Protein AF-A0A3D4S8Y1-F1 (afdb_monomer_lite)

Foldseek 3Di:
DDWDADPNAIEAEDLAALVCCVVPPLAARHQEYEYAQNNDPDAAEVVCVVVVVDCPLQSQLVSQQSNQYWYWYFHWYDHPPAIFGWIFTHHNNRGPDIGTAQPDDPPHDHDDDWDWDDTDHFIETEHTALQLLDLVNLVVCQVVGQAYEYHHADDDPNSVVSNQVSCVVSLHWYFHDYSVDTDIDND

Secondary structure (DSSP, 8-state):
-EEEEETTEEEEEE-S-HHHHHHH---TT-SEEEE-GGG-SS-EEHHHHHTTS--HHHHHHHHHHHHTSEEEEEEEEEETTEEEEEEEEEETTEEEEEEE-TTPPTTSPPPS--EEEE-SS-EEEEEETTGGG-HHHHHHHBTTBSEEEEE-SS--HHHHHHHHHHHHHHT--EEEEETTEEEEE--

Structure (mmCIF, N/CA/C/O backbone):
data_AF-A0A3D4S8Y1-F1
#
_entry.id   AF-A0A3D4S8Y1-F1
#
loop_
_atom_site.group_PDB
_atom_site.id
_atom_site.type_symbol
_atom_site.label_atom_id
_atom_site.label_alt_id
_atom_site.label_comp_id
_atom_site.label_asym_id
_atom_site.label_entity_id
_atom_site.label_seq_id
_atom_site.pdbx_PDB_ins_code
_atom_site.Cartn_x
_atom_site.Cartn_y
_atom_site.Cartn_z
_atom_site.occupancy
_atom_site.B_iso_or_equiv
_atom_site.auth_seq_id
_atom_site.auth_comp_id
_atom_site.auth_asym_id
_atom_site.auth_atom_id
_atom_site.pdbx_PDB_model_num
ATOM 1 N N . MET A 1 1 ? 8.189 -7.699 12.917 1.00 86.50 1 MET A N 1
ATOM 2 C CA . MET A 1 1 ? 6.878 -7.118 12.545 1.00 86.50 1 MET A CA 1
ATOM 3 C C . MET A 1 1 ? 6.389 -6.162 13.621 1.00 86.50 1 MET A C 1
ATOM 5 O O . MET A 1 1 ? 6.570 -6.436 14.802 1.00 86.50 1 MET A O 1
ATOM 9 N N . GLU A 1 2 ? 5.768 -5.057 13.215 1.00 91.44 2 GLU A N 1
ATOM 10 C CA . GLU A 1 2 ? 5.079 -4.107 14.098 1.00 91.44 2 GLU A CA 1
ATOM 11 C C . GLU A 1 2 ? 3.564 -4.335 14.030 1.00 91.44 2 GLU A C 1
ATOM 13 O O . GLU A 1 2 ? 3.045 -4.748 12.990 1.00 91.44 2 GLU A O 1
ATOM 18 N N . LYS A 1 3 ? 2.850 -4.089 15.133 1.00 93.62 3 LYS A N 1
ATOM 19 C CA . LYS A 1 3 ? 1.395 -4.265 15.223 1.00 93.62 3 LYS A CA 1
ATOM 20 C C . LYS A 1 3 ? 0.733 -3.016 15.777 1.00 93.62 3 LYS A C 1
ATOM 22 O O . LYS A 1 3 ? 1.223 -2.432 16.740 1.00 93.62 3 LYS A O 1
ATOM 27 N N . PHE A 1 4 ? -0.420 -2.690 15.214 1.00 94.75 4 PHE A N 1
ATOM 28 C CA . PHE A 1 4 ? -1.252 -1.562 15.605 1.00 94.75 4 PHE A CA 1
ATOM 29 C C . PHE A 1 4 ? -2.689 -2.033 15.816 1.00 94.75 4 PHE A C 1
ATOM 31 O O . PHE A 1 4 ? -3.131 -2.996 15.184 1.00 94.75 4 PHE A O 1
ATOM 38 N N . CYS A 1 5 ? -3.416 -1.365 16.707 1.00 94.31 5 CYS A N 1
ATOM 39 C CA . CYS A 1 5 ? -4.833 -1.619 16.925 1.00 94.31 5 CYS A CA 1
ATOM 40 C C . CYS A 1 5 ? -5.625 -0.460 16.334 1.00 94.31 5 CYS A C 1
ATOM 42 O O . CYS A 1 5 ? -5.421 0.682 16.720 1.00 94.31 5 CYS A O 1
ATOM 44 N N . PHE A 1 6 ? -6.547 -0.746 15.423 1.00 94.38 6 PHE A N 1
ATOM 45 C CA . PHE A 1 6 ? -7.422 0.264 14.850 1.00 94.38 6 PHE A CA 1
ATOM 46 C C . PHE A 1 6 ? -8.866 -0.208 14.937 1.00 94.38 6 PHE A C 1
ATOM 48 O O . PHE A 1 6 ? -9.234 -1.217 14.337 1.00 94.38 6 PHE A O 1
ATOM 55 N N . ARG A 1 7 ? -9.683 0.500 15.727 1.00 93.31 7 ARG A N 1
ATOM 56 C CA . ARG A 1 7 ? -11.104 0.171 15.958 1.00 93.31 7 ARG A CA 1
ATOM 57 C C . ARG A 1 7 ? -11.340 -1.304 16.337 1.00 93.31 7 ARG A C 1
ATOM 59 O O . ARG A 1 7 ? -12.312 -1.920 15.913 1.00 93.31 7 ARG A O 1
ATOM 66 N N . GLY A 1 8 ? -10.438 -1.874 17.139 1.00 91.25 8 GLY A N 1
ATOM 67 C CA . GLY A 1 8 ? -10.499 -3.270 17.590 1.00 91.25 8 GLY A CA 1
ATOM 68 C C . GLY A 1 8 ? -9.939 -4.301 16.603 1.00 91.25 8 GLY A C 1
ATOM 69 O O . GLY A 1 8 ? -9.844 -5.474 16.960 1.00 91.25 8 GLY A O 1
ATOM 70 N N . ALA A 1 9 ? -9.529 -3.890 15.400 1.00 93.06 9 ALA A N 1
ATOM 71 C CA . ALA A 1 9 ? -8.828 -4.739 14.445 1.00 93.06 9 ALA A CA 1
ATOM 72 C C . ALA A 1 9 ? -7.307 -4.619 14.605 1.00 93.06 9 ALA A C 1
ATOM 74 O O . ALA A 1 9 ? -6.778 -3.541 14.878 1.00 93.06 9 ALA A O 1
ATOM 75 N N . THR A 1 10 ? -6.589 -5.723 14.395 1.00 94.88 10 THR A N 1
ATOM 76 C CA . THR A 1 10 ? -5.120 -5.710 14.351 1.00 94.88 10 THR A CA 1
ATOM 77 C C . THR A 1 10 ? -4.644 -5.407 12.934 1.00 94.88 10 THR A C 1
ATOM 79 O O . THR A 1 10 ? -5.035 -6.096 11.991 1.00 94.88 10 THR A O 1
ATOM 82 N N . LEU A 1 11 ? -3.772 -4.411 12.795 1.00 95.12 11 LEU A N 1
ATOM 83 C CA . LEU A 1 11 ? -3.023 -4.116 11.576 1.00 95.12 11 LEU A CA 1
ATOM 84 C C . LEU A 1 11 ? -1.562 -4.510 11.808 1.00 95.12 11 LEU A C 1
ATOM 86 O O . LEU A 1 11 ? -0.969 -4.117 12.813 1.00 95.12 11 LEU A O 1
ATOM 90 N N . ALA A 1 12 ? -0.981 -5.287 10.901 1.00 94.75 12 ALA A N 1
ATOM 91 C CA . ALA A 1 12 ? 0.408 -5.726 10.981 1.00 94.75 12 ALA A CA 1
ATOM 92 C C . ALA A 1 12 ? 1.243 -5.059 9.889 1.00 94.75 12 ALA A C 1
ATOM 94 O O . ALA A 1 12 ? 0.783 -4.907 8.759 1.00 94.75 12 ALA A O 1
ATOM 95 N N . VAL A 1 13 ? 2.480 -4.685 10.207 1.00 94.81 13 VAL A N 1
ATOM 96 C CA . VAL A 1 13 ? 3.433 -4.129 9.243 1.00 94.81 13 VAL A CA 1
ATOM 97 C C . VAL A 1 13 ? 4.749 -4.886 9.319 1.00 94.81 13 VAL A C 1
ATOM 99 O O . VAL A 1 13 ? 5.296 -5.128 10.399 1.00 94.81 13 VAL A O 1
ATOM 102 N N . TYR A 1 14 ? 5.286 -5.231 8.154 1.00 92.94 14 TYR A N 1
ATOM 103 C CA . TYR A 1 14 ? 6.566 -5.898 8.024 1.00 92.94 14 TYR A CA 1
ATOM 104 C C . TYR A 1 14 ? 7.486 -5.161 7.052 1.00 92.94 14 TYR A C 1
ATOM 106 O O . TYR A 1 14 ? 7.142 -4.933 5.892 1.00 92.94 14 TYR A O 1
ATOM 114 N N . ALA A 1 15 ? 8.672 -4.795 7.540 1.00 89.88 15 ALA A N 1
ATOM 115 C CA . ALA A 1 15 ? 9.661 -4.013 6.801 1.00 89.88 15 ALA A CA 1
ATOM 116 C C . ALA A 1 15 ? 10.896 -4.814 6.338 1.00 89.88 15 ALA A C 1
ATOM 118 O O . ALA A 1 15 ? 11.832 -4.215 5.814 1.00 89.88 15 ALA A O 1
ATOM 119 N N . GLY A 1 16 ? 10.918 -6.137 6.535 1.00 87.75 16 GLY A N 1
ATOM 120 C CA . GLY A 1 16 ? 11.977 -7.023 6.032 1.00 87.75 16 GLY A CA 1
ATOM 121 C C . GLY A 1 16 ? 11.672 -7.586 4.640 1.00 87.75 16 GLY A C 1
ATOM 122 O O . GLY A 1 16 ? 10.765 -7.107 3.963 1.00 87.75 16 GLY A O 1
ATOM 123 N N . SER A 1 17 ? 12.398 -8.634 4.232 1.00 90.31 17 SER A N 1
ATOM 124 C CA . SER A 1 17 ? 12.211 -9.298 2.933 1.00 90.31 17 SER A CA 1
ATOM 125 C C . SER A 1 17 ? 11.015 -10.265 2.920 1.00 90.31 17 SER A C 1
ATOM 127 O O . SER A 1 17 ? 10.678 -10.865 3.939 1.00 90.31 17 SER A O 1
ATOM 129 N N . LEU A 1 18 ? 10.377 -10.465 1.761 1.00 90.69 18 LEU A N 1
ATOM 130 C CA . LEU A 1 18 ? 9.269 -11.419 1.618 1.00 90.69 18 LEU A CA 1
ATOM 131 C C . LEU A 1 18 ? 9.679 -12.842 2.027 1.00 90.69 18 LEU A C 1
ATOM 133 O O . LEU A 1 18 ? 8.895 -13.542 2.663 1.00 90.69 18 LEU A O 1
ATOM 137 N N . ASP A 1 19 ? 10.903 -13.252 1.694 1.00 89.62 19 ASP A N 1
ATOM 138 C CA . ASP A 1 19 ? 11.410 -14.582 2.035 1.00 89.62 19 ASP A CA 1
ATOM 139 C C . ASP A 1 19 ? 11.556 -14.742 3.560 1.00 89.62 19 ASP A C 1
ATOM 141 O O . ASP A 1 19 ? 11.101 -15.740 4.120 1.00 89.62 19 ASP A O 1
ATOM 145 N N . ASP A 1 20 ? 12.093 -13.735 4.257 1.00 87.50 20 ASP A N 1
ATOM 146 C CA . ASP A 1 20 ? 12.196 -13.755 5.723 1.00 87.50 20 ASP A CA 1
ATOM 147 C C . ASP A 1 20 ? 10.813 -13.752 6.388 1.00 87.50 20 ASP A C 1
ATOM 149 O O . ASP A 1 20 ? 10.589 -14.465 7.370 1.00 87.50 20 ASP A O 1
ATOM 153 N N . PHE A 1 21 ? 9.864 -12.984 5.843 1.00 88.06 21 PHE A N 1
ATOM 154 C CA . PHE A 1 21 ? 8.490 -12.931 6.339 1.00 88.06 21 PHE A CA 1
ATOM 155 C C . PHE A 1 21 ? 7.812 -14.304 6.285 1.00 88.06 21 PHE A C 1
ATOM 157 O O . PHE A 1 21 ? 7.187 -14.736 7.256 1.00 88.06 21 PHE A O 1
ATOM 164 N N . GLU A 1 22 ? 7.967 -15.011 5.162 1.00 86.50 22 GLU A N 1
ATOM 165 C CA . GLU A 1 22 ? 7.395 -16.342 4.958 1.00 86.50 22 GLU A CA 1
ATOM 166 C C . GLU A 1 22 ? 7.980 -17.396 5.909 1.00 86.50 22 GLU A C 1
ATOM 168 O O . GLU A 1 22 ? 7.274 -18.351 6.245 1.00 86.50 22 GLU A O 1
ATOM 173 N N . ILE A 1 23 ? 9.234 -17.229 6.344 1.00 81.75 23 ILE A N 1
ATOM 174 C CA . ILE A 1 23 ? 9.913 -18.143 7.272 1.00 81.75 23 ILE A CA 1
ATOM 175 C C . ILE A 1 23 ? 9.543 -17.835 8.730 1.00 81.75 23 ILE A C 1
ATOM 177 O O . ILE A 1 23 ? 9.343 -18.761 9.518 1.00 81.75 23 ILE A O 1
ATOM 181 N N . HIS A 1 24 ? 9.482 -16.554 9.105 1.00 67.75 24 HIS A N 1
ATOM 182 C CA . HIS A 1 24 ? 9.559 -16.147 10.510 1.00 67.75 24 HIS A CA 1
ATOM 183 C C . HIS A 1 24 ? 8.291 -15.515 11.099 1.00 67.75 24 HIS A C 1
ATOM 185 O O . HIS A 1 24 ? 8.138 -15.566 12.318 1.00 67.75 24 HIS A O 1
ATOM 191 N N . GLU A 1 25 ? 7.390 -14.919 10.309 1.00 63.47 25 GLU A N 1
ATOM 192 C CA . GLU A 1 25 ? 6.376 -13.998 10.864 1.00 63.47 25 GLU A CA 1
ATOM 193 C C . GLU A 1 25 ? 4.989 -14.082 10.201 1.00 63.47 25 GLU A C 1
ATOM 195 O O . GLU A 1 25 ? 4.345 -13.071 9.932 1.00 63.47 25 GLU A O 1
ATOM 200 N N . ALA A 1 26 ? 4.455 -15.291 10.008 1.00 62.03 26 ALA A N 1
ATOM 201 C CA . ALA A 1 26 ? 3.039 -15.450 9.676 1.00 62.03 26 ALA A CA 1
ATOM 202 C C . ALA A 1 26 ? 2.151 -15.321 10.932 1.00 62.03 26 ALA A C 1
ATOM 204 O O . ALA A 1 26 ? 1.700 -16.330 11.480 1.00 62.03 26 ALA A O 1
ATOM 205 N N . ASP A 1 27 ? 1.895 -14.097 11.407 1.00 61.62 27 ASP A N 1
ATOM 206 C CA . ASP A 1 27 ? 0.856 -13.892 12.423 1.00 61.62 27 ASP A CA 1
ATOM 207 C C . ASP A 1 27 ? -0.524 -14.041 11.798 1.00 61.62 27 ASP A C 1
ATOM 209 O O . ASP A 1 27 ? -0.942 -13.252 10.948 1.00 61.62 27 ASP A O 1
ATOM 213 N N . LYS A 1 28 ? -1.252 -15.055 12.248 1.00 72.56 28 LYS A N 1
ATOM 214 C CA . LYS A 1 28 ? -2.656 -15.211 11.889 1.00 72.56 28 LYS A CA 1
ATOM 215 C C . LYS A 1 28 ? -3.494 -14.265 12.744 1.00 72.56 28 LYS A C 1
ATOM 217 O O . LYS A 1 28 ? -3.297 -14.189 13.954 1.00 72.56 28 LYS A O 1
ATOM 222 N N . GLY A 1 29 ? -4.450 -13.579 12.120 1.00 83.25 29 GLY A N 1
ATOM 223 C CA . GLY A 1 29 ? -5.432 -12.739 12.820 1.00 83.25 29 GLY A CA 1
ATOM 224 C C . GLY A 1 29 ? -5.251 -11.227 12.669 1.00 83.25 29 GLY A C 1
ATOM 225 O O . GLY A 1 29 ? -6.028 -10.472 13.251 1.00 83.25 29 GLY A O 1
ATOM 226 N N . ALA A 1 30 ? -4.276 -10.760 11.883 1.00 92.25 30 ALA A N 1
ATOM 227 C CA . ALA A 1 30 ? -4.279 -9.374 11.419 1.00 92.25 30 ALA A CA 1
ATOM 228 C C . ALA A 1 30 ? -5.329 -9.196 10.311 1.00 92.25 30 ALA A C 1
ATOM 230 O O . ALA A 1 30 ? -5.349 -9.959 9.347 1.00 92.25 30 ALA A O 1
ATOM 231 N N . LEU A 1 31 ? -6.167 -8.164 10.407 1.00 94.44 31 LEU A N 1
ATOM 232 C CA . LEU A 1 31 ? -7.149 -7.836 9.367 1.00 94.44 31 LEU A CA 1
ATOM 233 C C . LEU A 1 31 ? -6.451 -7.382 8.078 1.00 94.44 31 LEU A C 1
ATOM 235 O O . LEU A 1 31 ? -6.832 -7.772 6.971 1.00 94.44 31 LEU A O 1
ATOM 239 N N . VAL A 1 32 ? -5.411 -6.562 8.247 1.00 95.56 32 VAL A N 1
ATOM 240 C CA . VAL A 1 32 ? -4.543 -6.087 7.172 1.00 95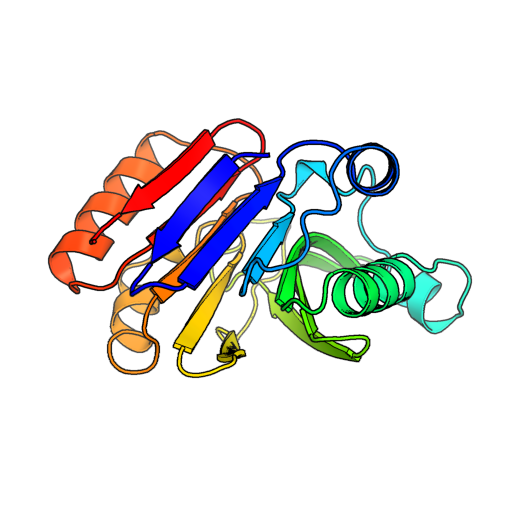.56 32 VAL A CA 1
ATOM 241 C C . VAL A 1 32 ? -3.094 -6.325 7.569 1.00 95.56 32 VAL A C 1
ATOM 243 O O . VAL A 1 32 ? -2.670 -5.941 8.659 1.00 95.56 32 VAL A O 1
ATOM 246 N N . THR A 1 33 ? -2.334 -6.929 6.664 1.00 95.50 33 THR A N 1
ATOM 247 C CA . THR A 1 33 ? -0.880 -7.055 6.742 1.00 95.50 33 THR A CA 1
ATOM 248 C C . THR A 1 33 ? -0.255 -6.201 5.649 1.00 95.50 33 THR A C 1
ATOM 250 O O . THR A 1 33 ? -0.564 -6.372 4.472 1.00 95.50 33 THR A O 1
ATOM 253 N N . VAL A 1 34 ? 0.635 -5.286 6.016 1.00 96.56 34 VAL A N 1
ATOM 254 C CA . VAL A 1 34 ? 1.337 -4.418 5.070 1.00 96.56 34 VAL A CA 1
ATOM 255 C C . VAL A 1 34 ? 2.793 -4.847 4.964 1.00 96.56 34 VAL A C 1
ATOM 257 O O . VAL A 1 34 ? 3.520 -4.850 5.956 1.00 96.56 34 VAL A O 1
ATOM 260 N N . LEU A 1 35 ? 3.234 -5.181 3.757 1.00 95.94 35 LEU A N 1
ATOM 261 C CA . LEU A 1 35 ? 4.641 -5.391 3.439 1.00 95.94 35 LEU A CA 1
ATOM 262 C C . LEU A 1 35 ? 5.190 -4.102 2.826 1.00 95.94 35 LEU A C 1
ATOM 264 O O . LEU A 1 35 ? 4.648 -3.604 1.836 1.00 95.94 35 LEU A O 1
ATOM 268 N N . THR A 1 36 ? 6.250 -3.537 3.401 1.00 93.75 36 THR A N 1
ATOM 269 C CA . THR A 1 36 ? 6.855 -2.318 2.840 1.00 93.75 36 THR A CA 1
ATOM 270 C C . THR A 1 36 ? 7.556 -2.620 1.512 1.00 93.75 36 THR A C 1
ATOM 272 O O . THR A 1 36 ? 7.763 -3.775 1.144 1.00 93.75 36 THR A O 1
ATOM 275 N N . HIS A 1 37 ? 8.006 -1.581 0.802 1.00 89.44 37 HIS A N 1
ATOM 276 C CA . HIS A 1 37 ? 8.795 -1.750 -0.425 1.00 89.44 37 HIS A CA 1
ATOM 277 C C . HIS A 1 37 ? 10.087 -2.570 -0.251 1.00 89.44 37 HIS A C 1
ATOM 279 O O . HIS A 1 37 ? 10.628 -3.036 -1.250 1.00 89.44 37 HIS A O 1
ATOM 285 N N . ALA A 1 38 ? 10.587 -2.758 0.976 1.00 81.88 38 ALA A N 1
ATOM 286 C CA . ALA A 1 38 ? 11.747 -3.614 1.235 1.00 81.88 38 ALA A CA 1
ATOM 287 C C . ALA A 1 38 ? 11.445 -5.112 1.077 1.00 81.88 38 ALA A C 1
ATOM 289 O O . ALA A 1 38 ? 12.374 -5.904 0.927 1.00 81.88 38 ALA A O 1
ATOM 290 N N . ALA A 1 39 ? 10.166 -5.501 1.070 1.00 80.19 39 ALA A N 1
ATOM 291 C CA . ALA A 1 39 ? 9.769 -6.896 0.943 1.00 80.19 39 ALA A CA 1
ATOM 292 C C . ALA A 1 39 ? 10.183 -7.511 -0.395 1.00 80.19 39 ALA A C 1
ATOM 294 O O . ALA A 1 39 ? 10.482 -8.702 -0.456 1.00 80.19 39 ALA A O 1
ATOM 295 N N . LEU A 1 40 ? 10.244 -6.711 -1.461 1.00 87.50 40 LEU A N 1
ATOM 296 C CA . LEU A 1 40 ? 10.615 -7.182 -2.789 1.00 87.50 40 LEU A CA 1
ATOM 297 C C . LEU A 1 40 ? 12.006 -6.668 -3.162 1.00 87.50 40 LEU A C 1
ATOM 299 O O . LEU A 1 40 ? 12.230 -5.469 -3.317 1.00 87.50 40 LEU A O 1
ATOM 303 N N . SER A 1 41 ? 12.943 -7.598 -3.346 1.00 79.69 41 SER A N 1
ATOM 304 C CA . SER A 1 41 ? 14.341 -7.304 -3.686 1.00 79.69 41 SER A CA 1
ATOM 305 C C . SER A 1 41 ? 14.537 -6.796 -5.120 1.00 79.69 41 SER A C 1
ATOM 307 O O . SER A 1 41 ? 15.573 -6.209 -5.435 1.00 79.69 41 SER A O 1
ATOM 309 N N . ALA A 1 42 ? 13.546 -6.996 -5.991 1.00 88.94 42 ALA A N 1
ATOM 310 C CA . ALA A 1 42 ? 13.553 -6.553 -7.377 1.00 88.94 42 ALA A CA 1
ATOM 311 C C . ALA A 1 42 ? 12.170 -6.023 -7.799 1.00 88.94 42 ALA A C 1
ATOM 313 O O . ALA A 1 42 ? 11.156 -6.423 -7.222 1.00 88.94 42 ALA A O 1
ATOM 314 N N . PRO A 1 43 ? 12.104 -5.143 -8.817 1.00 91.50 43 PRO A N 1
ATOM 315 C CA . PRO A 1 43 ? 10.833 -4.739 -9.402 1.00 91.50 43 PRO A CA 1
ATOM 316 C C . PRO A 1 43 ? 10.060 -5.933 -9.973 1.00 91.50 43 PRO A C 1
ATOM 318 O O . PRO A 1 43 ? 10.651 -6.797 -10.619 1.00 91.50 43 PRO A O 1
ATOM 321 N N . VAL A 1 44 ? 8.740 -5.924 -9.806 1.00 94.50 44 VAL A N 1
ATOM 322 C CA . VAL A 1 44 ? 7.824 -6.899 -10.405 1.00 94.50 44 VAL A CA 1
ATOM 323 C C . VAL A 1 44 ? 7.675 -6.585 -11.892 1.00 94.50 44 VAL A C 1
ATOM 325 O O . VAL A 1 44 ? 7.198 -5.508 -12.261 1.00 94.50 44 VAL A O 1
ATOM 328 N N . ASP A 1 45 ? 8.090 -7.511 -12.753 1.00 94.44 45 ASP A N 1
ATOM 329 C CA . ASP A 1 45 ? 7.909 -7.409 -14.201 1.00 94.44 45 ASP A CA 1
ATOM 330 C C . ASP A 1 45 ? 6.583 -8.060 -14.607 1.00 94.44 45 ASP A C 1
ATOM 332 O O . ASP A 1 45 ? 6.444 -9.284 -14.623 1.00 94.44 45 ASP A O 1
ATOM 336 N N . LEU A 1 46 ? 5.596 -7.238 -14.967 1.00 92.06 46 LEU A N 1
ATOM 337 C CA . LEU A 1 46 ? 4.261 -7.735 -15.295 1.00 92.06 46 LEU A CA 1
ATOM 338 C C . LEU A 1 46 ? 4.239 -8.620 -16.544 1.00 92.06 46 LEU A C 1
ATOM 340 O O . LEU A 1 46 ? 3.395 -9.507 -16.629 1.00 92.06 46 LEU A O 1
ATOM 344 N N . PHE A 1 47 ? 5.139 -8.425 -17.516 1.00 93.00 47 PHE A N 1
ATOM 345 C CA . PHE A 1 47 ? 5.177 -9.316 -18.679 1.00 93.00 47 PHE A CA 1
ATOM 346 C C . PHE A 1 47 ? 5.631 -10.717 -18.284 1.00 93.00 47 PHE A C 1
ATOM 348 O O . PHE A 1 47 ? 5.091 -11.699 -18.796 1.00 93.00 47 PHE A O 1
ATOM 355 N N . ARG A 1 48 ? 6.604 -10.803 -17.375 1.00 94.88 48 ARG A N 1
ATOM 356 C CA . ARG A 1 48 ? 7.108 -12.075 -16.855 1.00 94.88 48 ARG A CA 1
ATOM 357 C C . ARG A 1 48 ? 6.081 -12.755 -15.953 1.00 94.88 48 ARG A C 1
ATOM 359 O O . ARG A 1 48 ? 5.867 -13.954 -16.108 1.00 94.88 48 ARG A O 1
ATOM 366 N N . GLU A 1 49 ? 5.378 -11.999 -15.106 1.00 93.62 49 GLU A N 1
ATOM 367 C CA . GLU A 1 49 ? 4.257 -12.516 -14.300 1.00 93.62 49 GLU A CA 1
ATOM 368 C C . GLU A 1 49 ? 3.132 -13.075 -15.193 1.00 93.62 49 GLU A C 1
ATOM 370 O O . GLU A 1 49 ? 2.691 -14.204 -14.994 1.00 93.62 49 GLU A O 1
ATOM 375 N N . ILE A 1 50 ? 2.708 -12.346 -16.237 1.00 90.44 50 ILE A N 1
ATOM 376 C CA . ILE A 1 50 ? 1.650 -12.798 -17.168 1.00 90.44 50 ILE A CA 1
ATOM 377 C C . ILE A 1 50 ? 2.061 -14.071 -17.921 1.00 90.44 50 ILE A C 1
ATOM 379 O O . ILE A 1 50 ? 1.227 -14.935 -18.187 1.00 90.44 50 ILE A O 1
ATOM 383 N N . ARG A 1 51 ? 3.345 -14.203 -18.272 1.00 92.38 51 ARG A N 1
ATOM 384 C CA . ARG A 1 51 ? 3.890 -15.408 -18.921 1.00 92.38 51 ARG A CA 1
ATOM 385 C C . ARG A 1 51 ? 4.131 -16.564 -17.945 1.00 92.38 51 ARG A C 1
ATOM 387 O O . ARG A 1 51 ? 4.471 -17.657 -18.391 1.00 92.38 51 ARG A O 1
ATOM 394 N N . GLY A 1 52 ? 3.961 -16.339 -16.641 1.00 90.44 52 GLY A N 1
ATOM 395 C CA . GLY A 1 52 ? 4.243 -17.313 -15.587 1.00 90.44 52 GLY A CA 1
ATOM 396 C C . GLY A 1 52 ? 5.734 -17.596 -15.380 1.00 90.44 52 GLY A C 1
ATOM 397 O O . GLY A 1 52 ? 6.081 -18.608 -14.767 1.00 90.44 52 GLY A O 1
ATOM 398 N N . GLU A 1 53 ? 6.607 -16.736 -15.910 1.00 92.88 53 GLU A N 1
ATOM 399 C CA . GLU A 1 53 ? 8.061 -16.804 -15.726 1.00 92.88 53 GLU A CA 1
ATOM 400 C C . GLU A 1 53 ? 8.447 -16.368 -14.306 1.00 92.88 53 GLU A C 1
ATOM 402 O O . GLU A 1 53 ? 9.318 -16.981 -13.689 1.00 92.88 53 GLU A O 1
ATOM 407 N N . ASP A 1 54 ? 7.740 -15.365 -13.782 1.00 92.31 54 ASP A N 1
ATOM 408 C CA . ASP A 1 54 ? 7.794 -14.940 -12.386 1.00 92.31 54 ASP A CA 1
ATOM 409 C C . ASP A 1 54 ? 6.455 -15.261 -11.694 1.00 92.31 54 ASP A C 1
ATOM 411 O O . ASP A 1 54 ? 5.439 -15.512 -12.349 1.00 92.31 54 ASP A O 1
ATOM 415 N N . LYS A 1 55 ? 6.469 -15.343 -10.359 1.00 93.06 55 LYS A N 1
ATOM 416 C CA . LYS A 1 55 ? 5.309 -15.754 -9.543 1.00 93.06 55 LYS A CA 1
ATOM 417 C C . LYS A 1 55 ? 5.131 -14.895 -8.295 1.00 93.06 55 LYS A C 1
ATOM 419 O O . LYS A 1 55 ? 4.583 -15.371 -7.302 1.00 93.06 55 LYS A O 1
ATOM 424 N N . ILE A 1 56 ? 5.636 -13.667 -8.291 1.00 94.38 56 ILE A N 1
ATOM 425 C CA . ILE A 1 56 ? 5.586 -12.796 -7.116 1.00 94.38 56 ILE A CA 1
ATOM 426 C C . ILE A 1 56 ? 4.137 -12.496 -6.734 1.00 94.38 56 ILE A C 1
ATOM 428 O O . ILE A 1 56 ? 3.782 -12.659 -5.569 1.00 94.38 56 ILE A O 1
ATOM 432 N N . LEU A 1 57 ? 3.269 -12.147 -7.686 1.00 94.94 57 LEU A N 1
ATOM 433 C CA . LEU A 1 57 ? 1.873 -11.828 -7.371 1.00 94.94 57 LEU A CA 1
ATOM 434 C C . LEU A 1 57 ? 1.115 -13.064 -6.872 1.00 94.94 57 LEU A C 1
ATOM 436 O O . LEU A 1 57 ? 0.376 -12.984 -5.892 1.00 94.94 57 LEU A O 1
ATOM 440 N N . SER A 1 58 ? 1.355 -14.231 -7.478 1.00 95.06 58 SER A N 1
ATOM 441 C CA . SER A 1 58 ? 0.783 -15.496 -7.000 1.00 95.06 58 SER A CA 1
ATOM 442 C C . SER A 1 58 ? 1.284 -15.874 -5.602 1.00 95.06 58 SER A C 1
ATOM 444 O O . SER A 1 58 ? 0.501 -16.379 -4.799 1.00 95.06 58 SER A O 1
ATOM 446 N N . ARG A 1 59 ? 2.559 -15.603 -5.280 1.00 94.56 59 ARG A N 1
ATOM 447 C CA . ARG A 1 59 ? 3.110 -15.792 -3.925 1.00 94.56 59 ARG A CA 1
ATOM 448 C C . ARG A 1 59 ? 2.402 -14.900 -2.908 1.00 94.56 59 ARG A C 1
ATOM 450 O O . ARG A 1 59 ? 1.989 -15.398 -1.867 1.00 94.56 59 ARG A O 1
ATOM 457 N N . LEU A 1 60 ? 2.197 -13.621 -3.227 1.00 95.50 60 LEU A N 1
ATOM 458 C CA . LEU A 1 60 ? 1.464 -12.685 -2.364 1.00 95.50 60 LEU A CA 1
ATOM 459 C C . LEU A 1 60 ? 0.012 -13.135 -2.122 1.00 95.50 60 LEU A C 1
ATOM 461 O O . LEU A 1 60 ? -0.486 -13.013 -1.006 1.00 95.50 60 LEU A O 1
ATOM 465 N N . CYS A 1 61 ? -0.647 -13.708 -3.133 1.00 96.12 61 CYS A N 1
ATOM 466 C CA . CYS A 1 61 ? -1.988 -14.284 -2.988 1.00 96.12 61 CYS A CA 1
ATOM 467 C C . CYS A 1 61 ? -1.996 -15.498 -2.053 1.00 96.12 61 CYS A C 1
ATOM 469 O O . CYS A 1 61 ? -2.757 -15.533 -1.092 1.00 96.12 61 CYS A O 1
ATOM 471 N N . ALA A 1 62 ? -1.110 -16.472 -2.278 1.00 95.06 62 ALA A N 1
ATOM 472 C CA . ALA A 1 62 ? -1.005 -17.644 -1.406 1.00 95.06 62 ALA A CA 1
ATOM 473 C C . ALA A 1 62 ? -0.670 -17.251 0.045 1.00 95.06 62 ALA A C 1
ATOM 475 O O . ALA A 1 62 ? -1.132 -17.873 1.004 1.00 95.06 62 ALA A O 1
ATOM 476 N N . LEU A 1 63 ? 0.121 -16.191 0.217 1.00 94.00 63 LEU A N 1
ATOM 477 C CA . LEU A 1 63 ? 0.428 -15.629 1.521 1.00 94.00 63 LEU A CA 1
ATOM 478 C C . LEU A 1 63 ? -0.809 -15.005 2.181 1.00 94.00 63 LEU A C 1
ATOM 480 O O . LEU A 1 63 ? -1.063 -15.300 3.348 1.00 94.00 63 LEU A O 1
ATOM 484 N N . SER A 1 64 ? -1.594 -14.199 1.459 1.00 94.94 64 SER A N 1
ATOM 485 C CA . SER A 1 64 ? -2.825 -13.599 1.997 1.00 94.94 64 SER A CA 1
ATOM 486 C C . SER A 1 64 ? -3.863 -14.657 2.392 1.00 94.94 64 SER A C 1
ATOM 488 O O . SER A 1 64 ? -4.514 -14.516 3.426 1.00 94.94 64 SER A O 1
ATOM 490 N N . GLU A 1 65 ? -3.953 -15.761 1.641 1.00 95.00 65 GLU A N 1
ATOM 491 C CA . GLU A 1 65 ? -4.768 -16.936 1.986 1.00 95.00 65 GLU A CA 1
ATOM 492 C C . GLU A 1 65 ? -4.299 -17.595 3.285 1.00 95.00 65 GLU A C 1
ATOM 494 O O . GLU A 1 65 ? -5.082 -17.805 4.209 1.00 95.00 65 GLU A O 1
ATOM 499 N N . ARG A 1 66 ? -2.997 -17.885 3.394 1.00 92.38 66 ARG A N 1
ATOM 500 C CA . ARG A 1 66 ? -2.423 -18.559 4.566 1.00 92.38 66 ARG A CA 1
ATOM 501 C C . ARG A 1 66 ? -2.578 -17.746 5.853 1.00 92.38 66 ARG A C 1
ATOM 503 O O . ARG A 1 66 ? -2.697 -18.340 6.930 1.00 92.38 66 ARG A O 1
ATOM 510 N N . LEU A 1 67 ? -2.522 -16.420 5.743 1.00 91.38 67 LEU A N 1
ATOM 511 C CA . LEU A 1 67 ? -2.702 -15.482 6.853 1.00 91.38 67 LEU A CA 1
ATOM 512 C C . LEU A 1 67 ? -4.172 -15.228 7.199 1.00 91.38 67 LEU A C 1
ATOM 514 O O . LEU A 1 67 ? -4.431 -14.685 8.272 1.00 91.38 67 LEU A O 1
ATOM 518 N N . ASP A 1 68 ? -5.100 -15.608 6.316 1.00 92.50 68 ASP A N 1
ATOM 519 C CA . ASP A 1 68 ? -6.512 -15.219 6.374 1.00 92.50 68 ASP A CA 1
ATOM 520 C C . ASP A 1 68 ? -6.683 -13.691 6.511 1.00 92.50 68 ASP A C 1
ATOM 522 O O . ASP A 1 68 ? -7.405 -13.183 7.366 1.00 92.50 68 ASP A O 1
ATOM 526 N N . SER A 1 69 ? -5.933 -12.942 5.694 1.00 93.19 69 SER A N 1
ATOM 527 C CA . SER A 1 69 ? -5.738 -11.496 5.844 1.00 93.19 69 SER A CA 1
ATOM 528 C C . SER A 1 69 ? -5.790 -10.773 4.501 1.00 93.19 69 SER A C 1
ATOM 530 O O . SER A 1 69 ? -5.623 -11.375 3.435 1.00 93.19 69 SER A O 1
ATOM 532 N N . THR A 1 70 ? -5.977 -9.453 4.548 1.00 96.00 70 THR A N 1
ATOM 533 C CA . THR A 1 70 ? -5.702 -8.591 3.394 1.00 96.00 70 THR A CA 1
ATOM 534 C C . THR A 1 70 ? -4.240 -8.179 3.405 1.00 96.00 70 THR A C 1
ATOM 536 O O . THR A 1 70 ? -3.783 -7.509 4.325 1.00 96.00 70 THR A O 1
ATOM 539 N N . LEU A 1 71 ? -3.502 -8.560 2.375 1.00 96.25 71 LEU A N 1
ATOM 540 C CA . LEU A 1 71 ? -2.106 -8.212 2.186 1.00 96.25 71 LEU A CA 1
ATOM 541 C C . LEU A 1 71 ? -1.993 -6.988 1.274 1.00 96.25 71 LEU A C 1
ATOM 543 O O . LEU A 1 71 ? -2.468 -7.015 0.140 1.00 96.25 71 LEU A O 1
ATOM 547 N N . VAL A 1 72 ? -1.322 -5.940 1.747 1.00 97.69 72 VAL A N 1
ATOM 548 C CA . VAL A 1 72 ? -0.930 -4.780 0.938 1.00 97.69 72 VAL A CA 1
ATOM 549 C C . VAL A 1 72 ? 0.589 -4.770 0.831 1.00 97.69 72 VAL A C 1
ATOM 551 O O . VAL A 1 72 ? 1.271 -4.576 1.830 1.00 97.69 72 VAL A O 1
ATOM 554 N N . ALA A 1 73 ? 1.142 -4.985 -0.359 1.00 97.31 73 ALA A N 1
ATOM 555 C CA . ALA A 1 73 ? 2.587 -5.085 -0.555 1.00 97.31 73 ALA A CA 1
ATOM 556 C C . ALA A 1 73 ? 3.112 -3.958 -1.445 1.00 97.31 73 ALA A C 1
ATOM 558 O O . ALA A 1 73 ? 2.792 -3.904 -2.632 1.00 97.31 73 ALA A O 1
ATOM 559 N N . GLY A 1 74 ? 3.938 -3.074 -0.881 1.00 97.00 74 GLY A N 1
ATOM 560 C CA . GLY A 1 74 ? 4.634 -2.031 -1.630 1.00 97.00 74 GLY A CA 1
ATOM 561 C C . GLY A 1 74 ? 5.577 -2.632 -2.664 1.00 97.00 74 GLY A C 1
ATOM 562 O O . GLY A 1 74 ? 6.390 -3.500 -2.350 1.00 97.00 74 GLY A O 1
ATOM 563 N N . MET A 1 75 ? 5.485 -2.171 -3.908 1.00 95.94 75 MET A N 1
ATOM 564 C CA . MET A 1 75 ? 6.262 -2.721 -5.011 1.00 95.94 75 MET A CA 1
ATOM 565 C C . MET A 1 75 ? 6.640 -1.678 -6.060 1.00 95.94 75 MET A C 1
ATOM 567 O O . MET A 1 75 ? 5.941 -0.696 -6.307 1.00 95.94 75 MET A O 1
ATOM 571 N N . LEU A 1 76 ? 7.779 -1.908 -6.705 1.00 94.94 76 LEU A N 1
ATOM 572 C CA . LEU A 1 76 ? 8.106 -1.251 -7.964 1.00 94.94 76 LEU A CA 1
ATOM 573 C C . LEU A 1 76 ? 7.618 -2.145 -9.091 1.00 94.94 76 LEU A C 1
ATOM 575 O O . LEU A 1 76 ? 7.979 -3.317 -9.133 1.00 94.94 76 LEU A O 1
ATOM 579 N N . VAL A 1 77 ? 6.833 -1.596 -10.008 1.00 94.19 77 VAL A N 1
ATOM 580 C CA . VAL A 1 77 ? 6.280 -2.352 -11.133 1.00 94.19 77 VAL A CA 1
ATOM 581 C C . VAL A 1 77 ? 6.939 -1.905 -12.424 1.00 94.19 77 VAL A C 1
ATOM 583 O O . VAL A 1 77 ? 7.162 -0.710 -12.646 1.00 94.19 77 VAL A O 1
ATOM 586 N N . ARG A 1 78 ? 7.239 -2.869 -13.293 1.00 94.25 78 ARG A N 1
ATOM 587 C CA . ARG A 1 78 ? 7.722 -2.630 -14.649 1.00 94.25 78 ARG A CA 1
ATOM 588 C C . ARG A 1 78 ? 6.812 -3.295 -15.671 1.00 94.25 78 ARG A C 1
ATOM 590 O O . ARG A 1 78 ? 6.418 -4.447 -15.518 1.00 94.25 78 ARG A O 1
ATOM 597 N N . TYR A 1 79 ? 6.524 -2.558 -16.737 1.00 88.38 79 TYR A N 1
ATOM 598 C CA . TYR A 1 79 ? 5.849 -3.057 -17.931 1.00 88.38 79 TYR A CA 1
ATOM 599 C C . TYR A 1 79 ? 6.572 -2.488 -19.154 1.00 88.38 79 TYR A C 1
ATOM 601 O O . TYR A 1 79 ? 6.335 -1.354 -19.576 1.00 88.38 79 TYR A O 1
ATOM 609 N N . GLY A 1 80 ? 7.552 -3.242 -19.659 1.00 88.69 80 GLY A N 1
ATOM 610 C CA . GLY A 1 80 ? 8.503 -2.744 -20.653 1.00 88.69 80 GLY A CA 1
ATOM 611 C C . GLY A 1 80 ? 9.344 -1.588 -20.097 1.00 88.69 80 GLY A C 1
ATOM 612 O O . GLY A 1 80 ? 10.064 -1.742 -19.105 1.00 88.69 80 GLY A O 1
ATOM 613 N N . GLU A 1 81 ? 9.249 -0.421 -20.735 1.00 90.00 81 GLU A N 1
ATOM 614 C CA . GLU A 1 81 ? 9.945 0.802 -20.305 1.00 90.0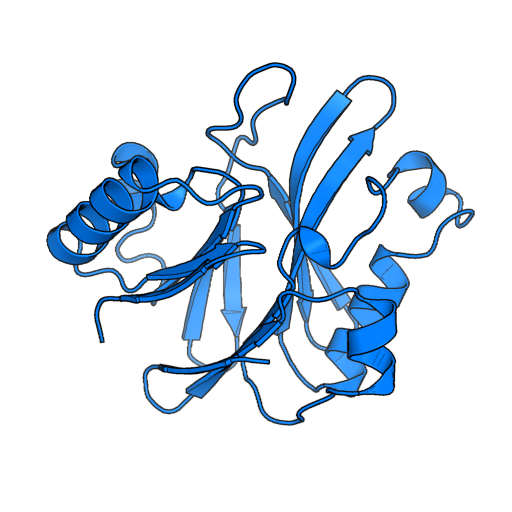0 81 GLU A CA 1
ATOM 615 C C . GLU A 1 81 ? 9.194 1.574 -19.209 1.00 90.00 81 GLU A C 1
ATOM 617 O O . GLU A 1 81 ? 9.792 2.392 -18.509 1.00 90.00 81 GLU A O 1
ATOM 622 N N . ILE A 1 82 ? 7.903 1.285 -19.011 1.00 93.00 82 ILE A N 1
ATOM 623 C CA . ILE A 1 82 ? 7.076 1.947 -18.001 1.00 93.00 82 ILE A CA 1
ATOM 624 C C . ILE A 1 82 ? 7.475 1.449 -16.615 1.00 93.00 82 ILE A C 1
ATOM 626 O O . ILE A 1 82 ? 7.555 0.243 -16.371 1.00 93.00 82 ILE A O 1
ATOM 630 N N . ARG A 1 83 ? 7.678 2.394 -15.694 1.00 95.00 83 ARG A N 1
ATOM 631 C CA . ARG A 1 83 ? 7.941 2.137 -14.275 1.00 95.00 83 ARG A CA 1
ATOM 632 C C . ARG A 1 83 ? 6.843 2.770 -13.436 1.00 95.00 83 ARG A C 1
ATOM 634 O O . ARG A 1 83 ? 6.487 3.919 -13.691 1.00 95.00 83 ARG A O 1
ATOM 641 N N . ARG A 1 84 ? 6.339 2.062 -12.428 1.00 95.31 84 ARG A N 1
ATOM 642 C CA . ARG A 1 84 ? 5.346 2.587 -11.479 1.00 95.31 84 ARG A CA 1
ATOM 643 C C . ARG A 1 84 ? 5.759 2.316 -10.035 1.00 95.31 84 ARG A C 1
ATOM 645 O O . ARG A 1 84 ? 6.408 1.3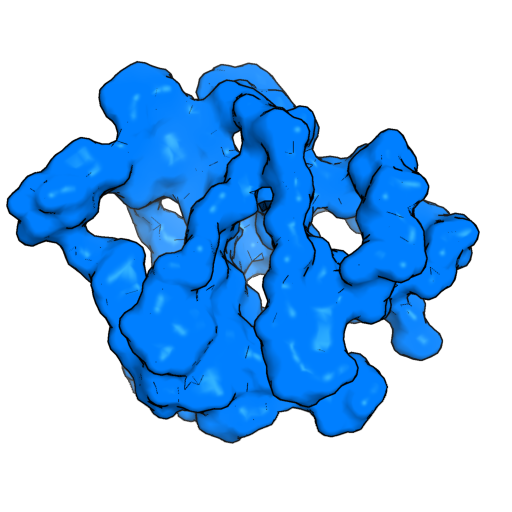10 -9.747 1.00 95.31 84 ARG A O 1
ATOM 652 N N . LEU A 1 85 ? 5.408 3.255 -9.160 1.00 95.56 85 LEU A N 1
ATOM 653 C CA . LEU A 1 85 ? 5.390 3.063 -7.712 1.00 95.56 85 LEU A CA 1
ATOM 654 C C . LEU A 1 85 ? 3.999 2.556 -7.360 1.00 95.56 85 LEU A C 1
ATOM 656 O O . LEU A 1 85 ? 3.031 3.287 -7.570 1.00 95.56 85 LEU A O 1
ATOM 660 N N . SER A 1 86 ? 3.904 1.329 -6.864 1.00 96.62 86 SER A N 1
ATOM 661 C CA . SER A 1 86 ? 2.621 0.648 -6.724 1.00 96.62 86 SER A CA 1
ATOM 662 C C . SER A 1 86 ? 2.532 -0.124 -5.411 1.00 96.62 86 SER A C 1
ATOM 664 O O . SER A 1 86 ? 3.525 -0.308 -4.708 1.00 96.62 86 SER A O 1
ATOM 666 N N . ALA A 1 87 ? 1.339 -0.613 -5.094 1.00 97.62 87 ALA A N 1
ATOM 667 C CA . ALA A 1 87 ? 1.122 -1.614 -4.064 1.00 97.62 87 ALA A CA 1
ATOM 668 C C . ALA A 1 87 ? 0.185 -2.707 -4.591 1.00 97.62 87 ALA A C 1
ATOM 670 O O . ALA A 1 87 ? -0.864 -2.401 -5.161 1.00 97.62 87 ALA A O 1
ATOM 671 N N . ALA A 1 88 ? 0.569 -3.972 -4.423 1.00 97.38 88 ALA A N 1
ATOM 672 C CA . ALA A 1 88 ? -0.303 -5.108 -4.707 1.00 97.38 88 ALA A CA 1
ATOM 673 C C . ALA A 1 88 ? -1.272 -5.285 -3.545 1.00 97.38 88 ALA A C 1
ATOM 675 O O . ALA A 1 88 ? -0.866 -5.172 -2.388 1.00 97.38 88 ALA A O 1
ATOM 676 N N . ILE A 1 89 ? -2.527 -5.586 -3.855 1.00 97.94 89 ILE A N 1
ATOM 677 C CA . ILE A 1 89 ? -3.556 -5.836 -2.857 1.00 97.94 89 ILE A CA 1
ATOM 678 C C . ILE A 1 89 ? -4.089 -7.242 -3.087 1.00 97.94 89 ILE A C 1
ATOM 680 O O . ILE A 1 89 ? -4.714 -7.514 -4.111 1.00 97.94 89 ILE A O 1
ATOM 684 N N . ALA A 1 90 ? -3.82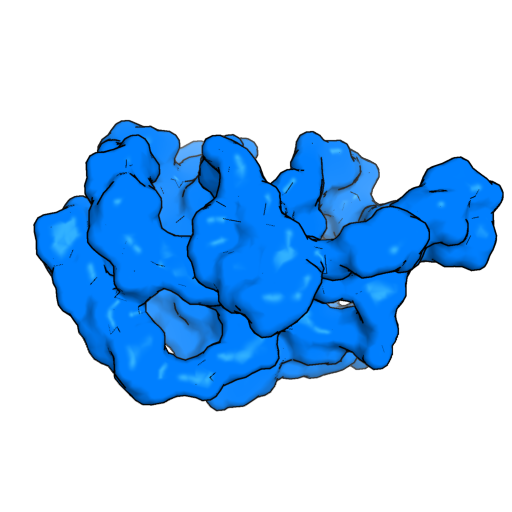4 -8.138 -2.143 1.00 97.19 90 ALA A N 1
ATOM 685 C CA . ALA A 1 90 ? -4.309 -9.506 -2.186 1.00 97.19 90 ALA A CA 1
ATOM 686 C C . ALA A 1 90 ? -5.182 -9.791 -0.967 1.00 97.19 90 ALA A C 1
ATOM 688 O O . ALA A 1 90 ? -4.779 -9.523 0.160 1.00 97.19 90 ALA A O 1
ATOM 689 N N . HIS A 1 91 ? -6.351 -10.381 -1.166 1.00 96.12 91 HIS A N 1
ATOM 690 C CA . HIS A 1 91 ? -7.274 -10.727 -0.095 1.00 96.12 91 HIS A CA 1
ATOM 691 C C . HIS A 1 91 ? -7.555 -12.225 -0.135 1.00 96.12 91 HIS A C 1
ATOM 693 O O . HIS A 1 91 ? -8.059 -12.730 -1.135 1.00 96.12 91 HIS A O 1
ATOM 699 N N . ARG A 1 92 ? -7.193 -12.940 0.939 1.00 94.06 92 ARG A N 1
ATOM 700 C CA . ARG A 1 92 ? -7.538 -14.359 1.148 1.00 94.06 92 ARG A CA 1
ATOM 701 C C . ARG A 1 92 ? -7.365 -15.251 -0.101 1.00 94.06 92 ARG A C 1
ATOM 703 O O . ARG A 1 92 ? -8.266 -16.002 -0.462 1.00 94.06 92 ARG A O 1
ATOM 710 N N . GLY A 1 93 ? -6.215 -15.163 -0.774 1.00 95.56 93 GLY A N 1
ATOM 711 C CA . GLY A 1 93 ? -5.905 -15.993 -1.950 1.00 95.56 93 GLY A CA 1
ATOM 712 C C . GLY A 1 93 ? -6.184 -15.363 -3.310 1.00 95.56 93 GLY A C 1
ATOM 713 O O . GLY A 1 93 ? -5.796 -15.935 -4.328 1.00 95.56 93 GLY A O 1
ATOM 714 N N . VAL A 1 94 ? -6.794 -14.179 -3.355 1.00 96.44 94 VAL A N 1
ATOM 715 C CA . VAL A 1 94 ? -7.142 -13.489 -4.604 1.00 96.44 94 VAL A CA 1
ATOM 716 C C . VAL A 1 94 ? -6.356 -12.189 -4.729 1.00 96.44 94 VAL A C 1
ATOM 718 O O . VAL A 1 94 ? -6.230 -11.440 -3.763 1.00 96.44 94 VAL A O 1
ATOM 721 N N . LEU A 1 95 ? -5.824 -11.909 -5.923 1.00 96.31 95 LEU A N 1
ATOM 722 C CA . LEU A 1 95 ? -5.296 -10.587 -6.258 1.00 96.31 95 LEU A CA 1
ATOM 723 C C . LEU A 1 95 ? -6.481 -9.672 -6.570 1.00 96.31 95 LEU A C 1
ATOM 725 O O . LEU A 1 95 ? -7.081 -9.793 -7.635 1.00 96.31 95 LEU A O 1
ATOM 729 N N . GLU A 1 96 ? -6.808 -8.778 -5.645 1.00 95.75 96 GLU A N 1
ATOM 730 C CA . GLU A 1 96 ? -7.932 -7.851 -5.793 1.00 95.75 96 GLU A CA 1
ATOM 731 C C . GLU A 1 96 ? -7.593 -6.742 -6.789 1.00 95.75 96 GLU A C 1
ATOM 733 O O . GLU A 1 96 ? -8.355 -6.464 -7.713 1.00 95.75 96 GLU A O 1
ATOM 738 N N . ASP A 1 97 ? -6.435 -6.098 -6.615 1.00 94.94 97 ASP A N 1
ATOM 739 C CA . ASP A 1 97 ? -6.018 -4.994 -7.478 1.00 94.94 97 ASP A CA 1
ATOM 740 C C . ASP A 1 97 ? -4.526 -4.659 -7.313 1.00 94.94 97 ASP A C 1
ATOM 742 O O . ASP A 1 97 ? -3.821 -5.163 -6.431 1.00 94.94 97 ASP A O 1
ATOM 746 N N . VAL A 1 98 ? -4.056 -3.736 -8.151 1.00 95.25 98 VAL A N 1
ATOM 747 C CA . VAL A 1 98 ? -2.786 -3.028 -8.002 1.00 95.25 98 VAL A CA 1
ATOM 748 C C . VAL A 1 98 ? -3.074 -1.529 -7.933 1.00 95.25 98 VAL A C 1
ATOM 750 O O . VAL A 1 98 ? -3.607 -0.929 -8.867 1.00 95.25 98 VAL A O 1
ATOM 753 N N . ALA A 1 99 ? -2.710 -0.904 -6.815 1.00 97.00 99 ALA A N 1
ATOM 754 C CA . ALA A 1 99 ? -2.782 0.543 -6.657 1.00 97.00 99 ALA A CA 1
ATOM 755 C C . ALA A 1 99 ? -1.499 1.182 -7.190 1.00 97.00 99 ALA A C 1
ATOM 757 O O . ALA A 1 99 ? -0.412 0.776 -6.794 1.00 97.00 99 ALA A O 1
ATOM 758 N N . ASP A 1 100 ? -1.613 2.203 -8.038 1.00 97.06 100 ASP A N 1
ATOM 759 C CA . ASP A 1 100 ? -0.478 2.983 -8.536 1.00 97.06 100 ASP A CA 1
ATOM 760 C C . ASP A 1 100 ? -0.471 4.377 -7.909 1.00 97.06 100 ASP A C 1
ATOM 762 O O . ASP A 1 100 ? -1.514 5.027 -7.824 1.00 97.06 100 ASP A O 1
ATOM 766 N N . SER A 1 101 ? 0.712 4.873 -7.551 1.00 97.00 101 SER A N 1
ATOM 767 C CA . SER A 1 101 ? 0.876 6.211 -6.986 1.00 97.00 101 SER A CA 1
ATOM 768 C C . SER A 1 101 ? 0.415 7.289 -7.969 1.00 97.00 101 SER A C 1
ATOM 770 O O . SER A 1 101 ? 0.940 7.424 -9.078 1.00 97.00 101 SER A O 1
ATOM 772 N N . CYS A 1 102 ? -0.537 8.112 -7.545 1.00 97.12 102 CYS A N 1
ATOM 773 C CA . CYS A 1 102 ? -1.036 9.264 -8.293 1.00 97.12 102 CYS A CA 1
ATOM 774 C C . CYS A 1 102 ? -0.063 10.459 -8.259 1.00 97.12 102 CYS A C 1
ATOM 776 O O . CYS A 1 102 ? -0.176 11.383 -9.066 1.00 97.12 102 CYS A O 1
ATOM 778 N N . THR A 1 103 ? 0.902 10.451 -7.337 1.00 95.31 103 THR A N 1
ATOM 779 C CA . THR A 1 103 ? 1.907 11.510 -7.136 1.00 95.31 103 THR A CA 1
ATOM 780 C C . THR A 1 103 ? 3.328 11.093 -7.494 1.00 95.31 103 THR A C 1
ATOM 782 O O . THR A 1 103 ? 4.273 11.828 -7.204 1.00 95.31 103 THR A O 1
ATOM 785 N N . ALA A 1 104 ? 3.487 9.945 -8.156 1.00 92.75 104 ALA A N 1
ATOM 786 C CA . ALA A 1 104 ? 4.786 9.407 -8.531 1.00 92.75 104 ALA A CA 1
ATOM 787 C C . ALA A 1 104 ? 5.677 10.475 -9.221 1.00 92.75 104 ALA A C 1
ATOM 789 O O . ALA A 1 104 ? 5.215 11.163 -10.150 1.00 92.75 104 ALA A O 1
ATOM 790 N N . PRO A 1 105 ? 6.932 10.657 -8.760 1.00 91.19 105 PRO A N 1
ATOM 791 C CA . PRO A 1 105 ? 7.892 11.542 -9.409 1.00 91.19 105 PRO A CA 1
ATOM 792 C C . PRO A 1 105 ? 8.472 10.881 -10.663 1.00 91.19 105 PRO A C 1
ATOM 794 O O . PRO A 1 105 ? 8.444 9.660 -10.803 1.00 91.19 105 PRO A O 1
ATOM 797 N N . GLU A 1 106 ? 9.069 11.671 -11.555 1.00 89.56 106 GLU A N 1
ATOM 798 C CA . GLU A 1 106 ? 9.858 11.109 -12.656 1.00 89.56 106 GLU A CA 1
ATOM 799 C C . GLU A 1 106 ? 10.998 10.219 -12.116 1.00 89.56 106 GLU A C 1
ATOM 801 O O . GLU A 1 106 ? 11.582 10.533 -11.075 1.00 89.56 106 GLU A O 1
ATOM 806 N N . PRO A 1 107 ? 11.327 9.097 -12.788 1.00 91.06 107 PRO A N 1
ATOM 807 C CA . PRO A 1 107 ? 10.815 8.630 -14.084 1.00 91.06 107 PRO A CA 1
ATOM 808 C C . PRO A 1 107 ? 9.558 7.737 -13.988 1.00 91.06 107 PRO A C 1
ATOM 810 O O . PRO A 1 107 ? 9.238 7.026 -14.940 1.00 91.06 107 PRO A O 1
ATOM 813 N N . PHE A 1 108 ? 8.871 7.697 -12.844 1.00 94.44 108 PHE A N 1
ATOM 814 C CA . PHE A 1 108 ? 7.696 6.849 -12.661 1.00 94.44 108 PHE A CA 1
ATOM 815 C C . PHE A 1 108 ? 6.447 7.464 -13.299 1.00 94.44 108 PHE A C 1
ATOM 817 O O . PHE A 1 108 ? 6.180 8.661 -13.187 1.00 94.44 108 PHE A O 1
ATOM 824 N N . VAL A 1 109 ? 5.651 6.618 -13.949 1.00 95.31 109 VAL A N 1
ATOM 825 C CA . VAL A 1 109 ? 4.353 6.999 -14.507 1.00 95.31 109 VAL A CA 1
ATOM 826 C C . VAL A 1 109 ? 3.310 6.990 -13.394 1.00 95.31 109 VAL A C 1
ATOM 828 O O . VAL A 1 109 ? 3.218 6.034 -12.625 1.00 95.31 109 VAL A O 1
ATOM 831 N N . ARG A 1 110 ? 2.511 8.056 -13.329 1.00 95.12 110 ARG A N 1
ATOM 832 C CA . ARG A 1 110 ? 1.467 8.232 -12.316 1.00 95.12 110 ARG A CA 1
ATOM 833 C C . ARG A 1 110 ? 0.244 7.353 -12.588 1.00 95.12 110 ARG A C 1
ATOM 835 O O . ARG A 1 110 ? -0.148 7.139 -13.738 1.00 95.12 110 ARG A O 1
ATOM 842 N N . GLY A 1 111 ? -0.382 6.896 -11.510 1.00 93.56 111 GLY A N 1
ATOM 843 C CA . GLY A 1 111 ? -1.732 6.345 -11.500 1.00 93.56 111 GLY A CA 1
ATOM 844 C C . GLY A 1 111 ? -2.797 7.420 -11.736 1.00 93.56 111 GLY A C 1
ATOM 845 O O . GLY A 1 111 ? -2.546 8.615 -11.576 1.00 93.56 111 GLY A O 1
ATOM 846 N N . GLY A 1 112 ? -3.995 6.989 -12.136 1.00 92.38 112 GLY A N 1
ATOM 847 C CA . GLY A 1 112 ? -5.152 7.876 -12.326 1.00 92.38 112 GLY A CA 1
ATOM 848 C C . GLY A 1 112 ? -6.186 7.816 -11.198 1.00 92.38 112 GLY A C 1
ATOM 849 O O . GLY A 1 112 ? -7.086 8.651 -11.154 1.00 92.38 112 GLY A O 1
ATOM 850 N N . THR A 1 113 ? -6.087 6.827 -10.308 1.00 94.31 113 THR A N 1
ATOM 851 C CA . THR A 1 113 ? -7.110 6.513 -9.303 1.00 94.31 113 THR A CA 1
ATOM 852 C C . THR A 1 113 ? -6.476 6.000 -8.020 1.00 94.31 113 THR A C 1
ATOM 854 O O . THR A 1 113 ? -5.555 5.188 -8.086 1.00 94.31 113 THR A O 1
ATOM 857 N N . VAL A 1 114 ? -7.044 6.378 -6.876 1.00 96.56 114 VAL A N 1
ATOM 858 C CA . VAL A 1 114 ? -6.757 5.737 -5.586 1.00 96.56 114 VAL A CA 1
ATOM 859 C C . VAL A 1 114 ? -7.672 4.530 -5.416 1.00 96.56 114 VAL A C 1
ATOM 861 O O . VAL A 1 114 ? -8.850 4.595 -5.770 1.00 96.56 114 VAL A O 1
ATOM 864 N N . LYS A 1 115 ? -7.130 3.429 -4.894 1.00 97.69 115 LYS A N 1
ATOM 865 C CA . LYS A 1 115 ? -7.890 2.205 -4.625 1.00 97.69 115 LYS A CA 1
ATOM 866 C C . LYS A 1 115 ? -8.360 2.208 -3.177 1.00 97.69 115 LYS A C 1
ATOM 868 O O . LYS A 1 115 ? -7.556 2.446 -2.280 1.00 97.69 115 LYS A O 1
ATOM 873 N N . ILE A 1 116 ? -9.646 1.945 -2.967 1.00 97.38 116 ILE A N 1
ATOM 874 C CA . ILE A 1 116 ? -10.232 1.734 -1.643 1.00 97.38 116 ILE A CA 1
ATOM 875 C C . ILE A 1 116 ? -10.650 0.276 -1.568 1.00 97.38 116 ILE A C 1
ATOM 877 O O . ILE A 1 116 ? -11.401 -0.196 -2.420 1.00 97.38 116 ILE A O 1
ATOM 881 N N . ILE A 1 117 ? -10.148 -0.422 -0.560 1.00 95.81 117 ILE A N 1
ATOM 882 C CA . ILE A 1 117 ? -10.491 -1.811 -0.284 1.00 95.81 117 ILE A CA 1
ATOM 883 C C . ILE A 1 117 ? -11.419 -1.877 0.913 1.00 95.81 117 ILE A C 1
ATOM 885 O O . ILE A 1 117 ? -11.183 -1.211 1.916 1.00 95.81 117 ILE A O 1
ATOM 889 N N . ALA A 1 118 ? -12.470 -2.678 0.806 1.00 93.50 118 ALA A N 1
ATOM 890 C CA . ALA A 1 118 ? -13.317 -3.027 1.933 1.00 93.50 118 ALA A CA 1
ATOM 891 C C . ALA A 1 118 ? -12.904 -4.412 2.432 1.00 93.50 118 ALA A C 1
ATOM 893 O O . ALA A 1 118 ? -12.809 -5.357 1.652 1.00 93.50 118 ALA A O 1
ATOM 894 N N . THR A 1 119 ? -12.639 -4.513 3.724 1.00 87.56 119 THR A N 1
ATOM 895 C CA . THR A 1 119 ? -12.367 -5.759 4.441 1.00 87.56 119 THR A CA 1
ATOM 896 C C . THR A 1 119 ? -13.497 -6.000 5.447 1.00 87.56 119 THR A C 1
ATOM 898 O O . THR A 1 119 ? -14.545 -5.359 5.347 1.00 87.56 119 THR A O 1
ATOM 901 N N . ASP A 1 120 ? -13.334 -6.933 6.391 1.00 86.62 120 ASP A N 1
ATOM 902 C CA . ASP A 1 120 ? -14.362 -7.337 7.364 1.00 86.62 120 ASP A CA 1
ATOM 903 C C . ASP A 1 120 ? -14.813 -6.178 8.294 1.00 86.62 120 ASP A C 1
ATOM 905 O O . ASP A 1 120 ? -14.438 -6.099 9.461 1.00 86.62 120 ASP A O 1
ATOM 909 N N . GLY A 1 121 ? -15.640 -5.264 7.775 1.00 88.75 121 GLY A N 1
ATOM 910 C CA . GLY A 1 121 ? -16.220 -4.125 8.494 1.00 88.75 121 GLY A CA 1
ATOM 911 C C . GLY A 1 121 ? -15.397 -2.832 8.483 1.00 88.75 121 GLY A C 1
ATOM 912 O O . GLY A 1 121 ? -15.826 -1.859 9.099 1.00 88.75 121 GLY A O 1
ATOM 913 N N . LEU A 1 122 ? -14.254 -2.795 7.793 1.00 95.62 122 LEU A N 1
ATOM 914 C CA . LEU A 1 122 ? -13.421 -1.598 7.645 1.00 95.62 122 LEU A CA 1
ATOM 915 C C . LEU A 1 122 ? -13.035 -1.374 6.187 1.00 95.62 122 LEU A C 1
ATOM 917 O O . LEU A 1 122 ? -12.977 -2.306 5.389 1.00 95.62 122 LEU A O 1
ATOM 921 N N . SER A 1 123 ? -12.743 -0.129 5.844 1.00 97.00 123 SER A N 1
ATOM 922 C CA . SER A 1 123 ? -12.331 0.270 4.505 1.00 97.00 123 SER A CA 1
ATOM 923 C C . SER A 1 123 ? -11.037 1.077 4.528 1.00 97.00 123 SER A C 1
ATOM 925 O O . SER A 1 123 ? -10.861 1.979 5.346 1.00 97.00 123 SER A O 1
ATOM 927 N N . PHE A 1 124 ? -10.121 0.763 3.615 1.00 98.00 124 PHE A N 1
ATOM 928 C CA . PHE A 1 124 ? -8.789 1.356 3.570 1.00 98.00 124 PHE A CA 1
ATOM 929 C C . PHE A 1 124 ? -8.482 1.905 2.183 1.00 98.00 124 PHE A C 1
ATOM 931 O O . PHE A 1 124 ? -8.560 1.178 1.194 1.00 98.00 124 PHE A O 1
ATOM 938 N N . ALA A 1 125 ? -8.081 3.171 2.097 1.00 98.31 125 ALA A N 1
ATOM 939 C CA . ALA A 1 125 ? -7.463 3.697 0.886 1.00 98.31 125 ALA A CA 1
ATOM 940 C C . ALA A 1 125 ? -5.986 3.290 0.835 1.00 98.31 125 ALA A C 1
ATOM 942 O O . ALA A 1 125 ? -5.247 3.514 1.792 1.00 98.31 125 ALA A O 1
ATOM 943 N N . VAL A 1 126 ? -5.537 2.717 -0.279 1.00 98.44 126 VAL A N 1
ATOM 944 C CA . VAL A 1 126 ? -4.135 2.335 -0.482 1.00 98.44 126 VAL A CA 1
ATOM 945 C C . VAL A 1 126 ? -3.432 3.434 -1.270 1.00 98.44 126 VAL A C 1
ATOM 947 O O . VAL A 1 126 ? -3.784 3.708 -2.419 1.00 98.44 126 VAL A O 1
ATOM 950 N N . CYS A 1 127 ? -2.432 4.052 -0.643 1.00 98.12 127 CYS A N 1
ATOM 951 C CA . CYS A 1 127 ? -1.728 5.234 -1.136 1.00 98.12 127 CYS A CA 1
ATOM 952 C C . CYS A 1 127 ? -0.222 4.947 -1.286 1.00 98.12 127 CYS A C 1
ATOM 954 O O . CYS A 1 127 ? 0.542 5.199 -0.349 1.00 98.12 127 CYS A O 1
ATOM 956 N N . PRO A 1 128 ? 0.233 4.424 -2.439 1.00 96.75 128 PRO A N 1
ATOM 957 C CA . PRO A 1 128 ? 1.652 4.208 -2.692 1.00 96.75 128 PRO A CA 1
ATOM 958 C C . PRO A 1 128 ? 2.418 5.525 -2.889 1.00 96.75 128 PRO A C 1
ATOM 960 O O . PRO A 1 128 ? 1.883 6.526 -3.378 1.00 96.75 128 PRO A O 1
ATOM 963 N N . GLY A 1 129 ? 3.707 5.516 -2.561 1.00 94.00 129 GLY A N 1
ATOM 964 C CA . GLY A 1 129 ? 4.588 6.671 -2.701 1.00 94.00 129 GLY A CA 1
ATOM 965 C C . GLY A 1 129 ? 4.186 7.821 -1.776 1.00 94.00 129 GLY A C 1
ATOM 96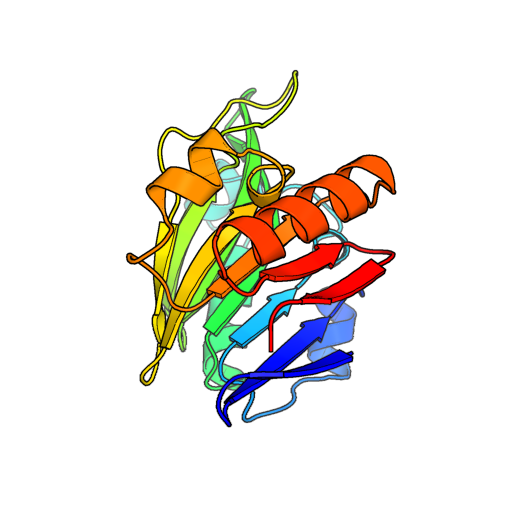6 O O . GLY A 1 129 ? 4.082 7.654 -0.564 1.00 94.00 129 GLY A O 1
ATOM 967 N N . ARG A 1 130 ? 3.982 9.015 -2.348 1.00 94.62 130 ARG A N 1
ATOM 968 C CA . ARG A 1 130 ? 3.682 10.250 -1.598 1.00 94.62 130 ARG A CA 1
ATOM 969 C C . ARG A 1 130 ? 2.201 10.635 -1.635 1.00 94.62 130 ARG A C 1
ATOM 971 O O . ARG A 1 130 ? 1.857 11.766 -1.298 1.00 94.62 130 ARG A O 1
ATOM 978 N N . ASP A 1 131 ? 1.318 9.711 -2.009 1.00 97.38 131 ASP A N 1
ATOM 979 C CA . ASP A 1 131 ? -0.105 10.007 -2.203 1.00 97.38 131 ASP A CA 1
ATOM 980 C C . ASP A 1 131 ? -0.779 10.510 -0.916 1.00 97.38 131 ASP A C 1
ATOM 982 O O . ASP A 1 131 ? -1.528 11.484 -0.959 1.00 97.38 131 ASP A O 1
ATOM 986 N N . ALA A 1 132 ? -0.432 9.935 0.239 1.00 97.56 132 ALA A N 1
ATOM 987 C CA . ALA A 1 132 ? -0.950 10.369 1.540 1.00 97.56 132 ALA A CA 1
ATOM 988 C C . ALA A 1 132 ? -0.453 11.765 1.972 1.00 97.56 132 ALA A C 1
ATOM 990 O O . ALA A 1 132 ? -1.077 12.412 2.806 1.00 97.56 132 ALA A O 1
ATOM 991 N N . ALA A 1 133 ? 0.641 12.265 1.385 1.00 97.44 133 A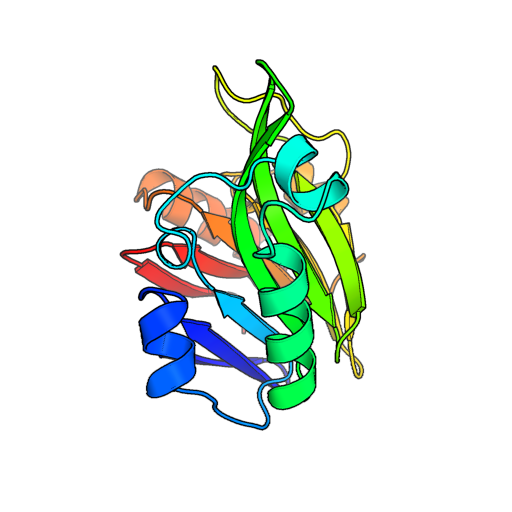LA A N 1
ATOM 992 C CA . ALA A 1 133 ? 1.129 13.628 1.612 1.00 97.44 133 ALA A CA 1
ATOM 993 C C . ALA A 1 133 ? 0.450 14.662 0.688 1.00 97.44 133 ALA A C 1
ATOM 995 O O . ALA A 1 133 ? 0.743 15.857 0.759 1.00 97.44 133 ALA A O 1
ATOM 996 N N . SER A 1 134 ? -0.448 14.228 -0.204 1.00 97.69 134 SER A N 1
ATOM 997 C CA . SER A 1 134 ? -1.174 15.106 -1.117 1.00 97.69 134 SER A CA 1
ATOM 998 C C . SER A 1 134 ? -2.530 15.491 -0.544 1.00 97.69 134 SER A C 1
ATOM 1000 O O . SER A 1 134 ? -3.465 14.691 -0.515 1.00 97.69 134 SER A O 1
ATOM 1002 N N . ARG A 1 135 ? -2.676 16.772 -0.187 1.00 98.12 135 ARG A N 1
ATOM 1003 C CA . ARG A 1 135 ? -3.951 17.345 0.273 1.00 98.12 135 ARG A CA 1
ATOM 1004 C C . ARG A 1 135 ? -5.101 17.084 -0.703 1.00 98.12 135 ARG A C 1
ATOM 1006 O O . ARG A 1 135 ? -6.212 16.800 -0.273 1.00 98.12 135 ARG A O 1
ATOM 1013 N N . LEU A 1 136 ? -4.838 17.164 -2.013 1.00 97.25 136 LEU A N 1
ATOM 1014 C CA . LEU A 1 136 ? -5.848 16.916 -3.048 1.00 97.25 136 LEU A CA 1
ATOM 1015 C C . LEU A 1 136 ? -6.348 15.468 -3.022 1.00 97.25 136 LEU A C 1
ATOM 1017 O O . LEU A 1 136 ? -7.526 15.232 -3.273 1.00 97.25 136 LEU A O 1
ATOM 1021 N N . ILE A 1 137 ? -5.459 14.507 -2.766 1.00 97.88 137 ILE A N 1
ATOM 1022 C CA . ILE A 1 137 ? -5.824 13.091 -2.692 1.00 97.88 137 ILE A CA 1
ATOM 1023 C C . ILE A 1 137 ? -6.564 12.817 -1.388 1.00 97.88 137 ILE A C 1
ATOM 1025 O O . ILE A 1 137 ? -7.687 12.323 -1.441 1.00 97.88 137 ILE A O 1
ATOM 1029 N N . MET A 1 138 ? -5.985 13.209 -0.250 1.00 98.19 138 MET A N 1
ATOM 1030 C CA . MET A 1 138 ? -6.589 13.027 1.074 1.00 98.19 138 MET A CA 1
ATOM 1031 C C . MET A 1 138 ? -7.997 13.637 1.140 1.00 98.19 138 MET A C 1
ATOM 1033 O O . MET A 1 138 ? -8.949 12.966 1.529 1.00 98.19 138 MET A O 1
ATOM 1037 N N . GLY A 1 139 ? -8.169 14.858 0.623 1.00 97.81 139 GLY A N 1
ATOM 1038 C CA . GLY A 1 139 ? -9.471 15.524 0.563 1.00 97.81 139 GLY A CA 1
ATOM 1039 C C . GLY A 1 139 ? -10.489 14.882 -0.391 1.00 97.81 139 GLY A C 1
ATOM 1040 O O . GLY A 1 139 ? -11.672 15.184 -0.287 1.00 97.81 139 GLY A O 1
ATOM 1041 N N . LYS A 1 140 ? -10.071 14.007 -1.317 1.00 96.69 140 LYS A N 1
ATOM 1042 C CA . LYS A 1 140 ? -10.989 13.239 -2.181 1.00 96.69 140 LYS A CA 1
ATOM 1043 C C . LYS A 1 140 ? -11.431 11.916 -1.564 1.00 96.69 140 LYS A C 1
ATOM 1045 O O . LYS A 1 140 ? -12.499 11.432 -1.920 1.00 96.69 140 LYS A O 1
ATOM 1050 N N . ILE A 1 141 ? -10.596 11.314 -0.721 1.00 97.69 141 ILE A N 1
ATOM 1051 C CA . ILE A 1 141 ? -10.855 9.995 -0.122 1.00 97.69 141 ILE A CA 1
ATOM 1052 C C . ILE A 1 141 ? -11.444 10.089 1.286 1.00 97.69 141 ILE A C 1
ATOM 1054 O O . ILE A 1 141 ? -11.996 9.105 1.779 1.00 97.69 141 ILE A O 1
ATOM 1058 N N . VAL A 1 142 ? -11.357 11.259 1.928 1.00 96.88 142 VAL A N 1
ATOM 1059 C CA . VAL A 1 142 ? -12.027 11.514 3.206 1.00 96.88 142 VAL A CA 1
ATOM 1060 C C . VAL A 1 142 ? -13.531 11.255 3.077 1.00 96.88 142 VAL A C 1
ATOM 1062 O O . VAL A 1 142 ? -14.178 11.690 2.124 1.00 96.88 142 VAL A O 1
ATOM 1065 N N . GLY A 1 143 ? -14.079 10.485 4.018 1.00 95.56 143 GLY A N 1
ATOM 1066 C CA . GLY A 1 143 ? -15.477 10.041 4.003 1.00 95.56 143 GLY A CA 1
ATOM 1067 C C . GLY A 1 143 ? -15.782 8.860 3.070 1.00 95.56 143 GLY A C 1
ATOM 1068 O O . GLY A 1 143 ? -16.907 8.368 3.092 1.00 95.56 143 GLY A O 1
ATOM 1069 N N . LEU A 1 144 ? -14.812 8.384 2.279 1.00 97.19 144 LEU A N 1
ATOM 1070 C CA . LEU A 1 144 ? -14.943 7.179 1.444 1.00 97.19 144 LEU A CA 1
ATOM 1071 C C . LEU A 1 144 ? -14.231 5.955 2.034 1.00 97.19 144 LEU A C 1
ATOM 1073 O O . LEU A 1 144 ? -14.411 4.847 1.535 1.00 97.19 144 LEU A O 1
ATOM 1077 N N . CYS A 1 145 ? -13.398 6.159 3.052 1.00 97.56 145 CYS A N 1
ATOM 1078 C CA . CYS A 1 145 ? -12.657 5.110 3.740 1.00 97.56 145 CYS A CA 1
ATOM 1079 C C . CYS A 1 145 ? -12.547 5.411 5.239 1.00 97.56 145 CYS A C 1
ATOM 1081 O O . CYS A 1 145 ? -12.717 6.557 5.663 1.00 97.56 145 CYS A O 1
ATOM 1083 N N . ASP A 1 146 ? -12.248 4.383 6.031 1.00 97.69 146 ASP A N 1
ATOM 1084 C CA . ASP A 1 146 ? -12.032 4.502 7.474 1.00 97.69 146 ASP A CA 1
ATOM 1085 C C . ASP A 1 146 ? -10.598 4.900 7.823 1.00 97.69 146 ASP A C 1
ATOM 1087 O O . ASP A 1 146 ? -10.380 5.543 8.848 1.00 97.69 146 ASP A O 1
ATOM 1091 N N . ALA A 1 147 ? -9.629 4.505 6.995 1.00 97.88 147 ALA A N 1
ATOM 1092 C CA . ALA A 1 147 ? -8.218 4.823 7.172 1.00 97.88 147 ALA A CA 1
ATOM 1093 C C . ALA A 1 147 ? -7.447 4.774 5.841 1.00 97.88 147 ALA A C 1
ATOM 1095 O O . ALA A 1 147 ? -7.920 4.254 4.828 1.00 97.88 147 ALA A O 1
ATOM 1096 N N . VAL A 1 148 ? -6.218 5.282 5.856 1.00 98.44 148 VAL A N 1
ATOM 1097 C CA . VAL A 1 148 ? -5.268 5.212 4.741 1.00 98.44 148 VAL A CA 1
ATOM 1098 C C . VAL A 1 148 ? -4.126 4.265 5.090 1.00 98.44 148 VAL A C 1
ATOM 1100 O O . VAL A 1 148 ? -3.519 4.383 6.150 1.00 98.44 148 VAL A O 1
ATOM 1103 N N . VAL A 1 149 ? -3.782 3.367 4.170 1.00 98.38 149 VAL A N 1
ATOM 1104 C CA . VAL A 1 149 ? -2.525 2.611 4.182 1.00 98.38 149 VAL A CA 1
ATOM 1105 C C . VAL A 1 149 ? -1.556 3.316 3.237 1.00 98.38 149 VAL A C 1
ATOM 1107 O O . VAL A 1 149 ? -1.648 3.189 2.013 1.00 98.38 149 VAL A O 1
ATOM 1110 N N . ALA A 1 150 ? -0.645 4.104 3.806 1.00 98.00 150 ALA A N 1
ATOM 1111 C CA . ALA A 1 150 ? 0.381 4.820 3.062 1.00 98.00 150 ALA A CA 1
ATOM 1112 C C . ALA A 1 150 ? 1.636 3.947 2.943 1.00 98.00 150 ALA A C 1
ATOM 1114 O O . ALA A 1 150 ? 2.239 3.567 3.950 1.00 98.00 150 ALA A O 1
ATOM 1115 N N . VAL A 1 151 ? 2.026 3.618 1.711 1.00 96.94 151 VAL A N 1
ATOM 1116 C CA . VAL A 1 151 ? 3.145 2.707 1.434 1.00 96.94 151 VAL A CA 1
ATOM 1117 C C . VAL A 1 151 ? 4.216 3.445 0.656 1.00 96.94 151 VAL A C 1
ATOM 1119 O O . VAL A 1 151 ? 4.125 3.621 -0.555 1.00 96.94 151 VAL A O 1
ATOM 1122 N N . ASP A 1 152 ? 5.232 3.903 1.369 1.00 94.88 152 ASP A N 1
ATOM 1123 C CA . ASP A 1 152 ? 6.277 4.753 0.826 1.00 94.88 152 ASP A CA 1
ATOM 1124 C C . ASP A 1 152 ? 7.561 3.957 0.600 1.00 94.88 152 ASP A C 1
ATOM 1126 O O . ASP A 1 152 ? 8.005 3.178 1.450 1.00 94.88 152 ASP A O 1
ATOM 1130 N N . SER A 1 153 ? 8.197 4.156 -0.552 1.00 92.19 153 SER A N 1
ATOM 1131 C CA . SER A 1 153 ? 9.459 3.484 -0.859 1.00 92.19 153 SER A CA 1
ATOM 1132 C C . SER A 1 153 ? 10.620 4.051 -0.050 1.00 92.19 153 SER A C 1
ATOM 1134 O O . SER A 1 153 ? 11.641 3.385 0.120 1.00 92.19 153 SER A O 1
ATOM 1136 N N . THR A 1 154 ? 10.511 5.298 0.421 1.00 91.50 154 THR A N 1
ATOM 1137 C CA . THR A 1 154 ? 11.587 5.954 1.168 1.00 91.50 154 THR A CA 1
ATOM 1138 C C . THR A 1 154 ? 11.040 6.964 2.163 1.00 91.50 154 THR A C 1
ATOM 1140 O O . THR A 1 154 ? 10.422 7.965 1.790 1.00 91.50 154 THR A O 1
ATOM 1143 N N . TYR A 1 155 ? 11.362 6.757 3.437 1.00 94.25 155 TYR A N 1
ATOM 1144 C CA . TYR A 1 155 ? 11.031 7.700 4.495 1.00 94.25 155 TYR A CA 1
ATOM 1145 C C . TYR A 1 155 ? 11.553 9.118 4.203 1.00 94.25 155 TYR A C 1
ATOM 1147 O O . TYR A 1 155 ? 12.680 9.300 3.742 1.00 94.25 155 TYR A O 1
ATOM 1155 N N . SER A 1 156 ? 10.730 10.130 4.490 1.00 94.56 156 SER A N 1
ATOM 1156 C CA . SER A 1 156 ? 11.159 11.530 4.532 1.00 94.56 156 SER A CA 1
ATOM 1157 C C . SER A 1 156 ? 10.467 12.259 5.686 1.00 94.56 156 SER A C 1
ATOM 1159 O O . SER A 1 156 ? 9.235 12.220 5.744 1.00 94.56 156 SER A O 1
ATOM 1161 N N . PRO A 1 157 ? 11.201 13.017 6.524 1.00 96.31 157 PRO A N 1
ATOM 1162 C CA . PRO A 1 157 ? 10.601 13.844 7.573 1.00 96.31 157 PRO A CA 1
ATOM 1163 C C . PRO A 1 157 ? 9.585 14.864 7.044 1.00 96.31 157 PRO A C 1
ATOM 1165 O O . PRO A 1 157 ? 8.596 15.159 7.707 1.00 96.31 157 PRO A O 1
ATOM 1168 N N . SER A 1 158 ? 9.797 15.393 5.832 1.00 95.94 158 SER A N 1
ATOM 1169 C CA . SER A 1 158 ? 8.851 16.334 5.219 1.00 95.94 158 SER A CA 1
ATOM 1170 C C . SER A 1 158 ? 7.521 15.677 4.854 1.00 95.94 158 SER A C 1
ATOM 1172 O O . SER A 1 158 ? 6.477 16.318 4.949 1.00 95.94 158 SER A O 1
ATOM 1174 N N . ALA A 1 159 ? 7.551 14.404 4.454 1.00 94.81 159 ALA A N 1
ATOM 1175 C CA . ALA A 1 159 ? 6.342 13.654 4.160 1.00 94.81 159 ALA A CA 1
ATOM 1176 C C . ALA A 1 159 ? 5.622 13.245 5.443 1.00 94.81 159 ALA A C 1
ATOM 1178 O O . ALA A 1 159 ? 4.408 13.382 5.487 1.00 94.81 159 ALA A O 1
ATOM 1179 N N . GLU A 1 160 ? 6.346 12.825 6.488 1.00 97.38 160 GLU A N 1
ATOM 1180 C CA . GLU A 1 160 ? 5.750 12.566 7.808 1.00 97.38 160 GLU A CA 1
ATOM 1181 C C . GLU A 1 160 ? 5.027 13.816 8.321 1.00 97.38 160 GLU A C 1
ATOM 1183 O O . GLU A 1 160 ? 3.838 13.745 8.599 1.00 97.38 160 GLU A O 1
ATOM 1188 N N . ALA A 1 161 ? 5.675 14.986 8.317 1.00 97.75 161 ALA A N 1
ATOM 1189 C CA . ALA A 1 161 ? 5.037 16.233 8.746 1.00 97.75 161 ALA A CA 1
ATOM 1190 C C . ALA A 1 161 ? 3.773 16.583 7.934 1.00 97.75 161 ALA A C 1
ATOM 1192 O O . ALA A 1 161 ? 2.770 17.013 8.506 1.00 97.75 161 ALA A O 1
ATOM 1193 N N . ALA A 1 162 ? 3.804 16.391 6.610 1.00 97.94 162 ALA A N 1
ATOM 1194 C CA . ALA A 1 162 ? 2.645 16.627 5.753 1.00 97.94 162 ALA A CA 1
ATOM 1195 C C . ALA A 1 162 ? 1.510 15.632 6.035 1.00 97.94 162 ALA A C 1
ATOM 1197 O O . ALA A 1 162 ? 0.361 16.042 6.163 1.00 97.94 162 ALA A O 1
ATOM 1198 N N . ILE A 1 163 ? 1.826 14.342 6.158 1.00 98.12 163 ILE A N 1
ATOM 1199 C CA . ILE A 1 163 ? 0.855 13.284 6.451 1.00 98.12 163 ILE A CA 1
ATOM 1200 C C . ILE A 1 163 ? 0.221 13.514 7.822 1.00 98.12 163 ILE A C 1
ATOM 1202 O O . ILE A 1 163 ? -0.998 13.451 7.922 1.00 98.12 163 ILE A O 1
ATOM 1206 N N . THR A 1 164 ? 1.010 13.855 8.844 1.00 98.31 164 THR A N 1
ATOM 1207 C CA . THR A 1 164 ? 0.497 14.204 10.175 1.00 98.31 164 THR A CA 1
ATOM 1208 C C . THR A 1 164 ? -0.476 15.371 10.105 1.00 98.31 164 THR A C 1
ATOM 1210 O O . THR A 1 164 ? -1.615 15.241 10.542 1.00 98.31 164 THR A O 1
ATOM 1213 N N . GLY A 1 165 ? -0.086 16.473 9.456 1.00 98.06 165 GLY A N 1
ATOM 1214 C CA . GLY A 1 165 ? -0.970 17.630 9.309 1.00 98.06 165 GLY A CA 1
ATOM 1215 C C . GLY A 1 165 ? -2.268 17.316 8.556 1.00 98.06 165 GLY A C 1
ATOM 1216 O O . GLY A 1 165 ? -3.326 17.807 8.937 1.00 98.06 165 GLY A O 1
ATOM 1217 N N . LEU A 1 166 ? -2.211 16.487 7.508 1.00 98.44 166 LEU A N 1
ATOM 1218 C CA . LEU A 1 166 ? -3.393 16.107 6.725 1.00 98.44 166 LEU A CA 1
ATOM 1219 C C . LEU A 1 166 ? -4.281 15.079 7.439 1.00 98.44 166 LEU A C 1
ATOM 1221 O O . LEU A 1 166 ? -5.500 15.150 7.300 1.00 98.44 166 LEU A O 1
ATOM 1225 N N . SER A 1 167 ? -3.689 14.148 8.190 1.00 98.31 167 SER A N 1
ATOM 1226 C CA . SER A 1 167 ? -4.408 13.196 9.044 1.00 98.31 167 SER A CA 1
ATOM 1227 C C . SER A 1 167 ? -5.250 13.947 10.074 1.00 98.31 167 SER A C 1
ATOM 1229 O O . SER A 1 167 ? -6.441 13.670 10.204 1.00 98.31 167 SER A O 1
ATOM 1231 N N . ASP A 1 168 ? -4.652 14.936 10.745 1.00 97.81 168 ASP A N 1
ATOM 1232 C CA . ASP A 1 168 ? -5.340 15.779 11.726 1.00 97.81 168 ASP A CA 1
ATOM 1233 C C . ASP A 1 168 ? -6.419 16.642 11.061 1.00 97.81 168 ASP A C 1
ATOM 1235 O O . ASP A 1 168 ? -7.567 16.669 11.504 1.00 97.81 168 ASP A O 1
ATOM 1239 N N . GLU A 1 169 ? -6.076 17.315 9.958 1.00 97.75 169 GLU A N 1
ATOM 1240 C CA . GLU A 1 169 ? -6.993 18.207 9.245 1.00 97.75 169 GLU A CA 1
ATOM 1241 C C . GLU A 1 169 ? -8.260 17.490 8.768 1.00 97.75 169 GLU A C 1
ATOM 1243 O O . GLU A 1 169 ? -9.365 18.011 8.926 1.00 97.75 169 GLU A O 1
ATOM 1248 N N . PHE A 1 170 ? -8.107 16.310 8.166 1.00 97.81 170 PHE A N 1
ATOM 1249 C CA . PHE A 1 170 ? -9.229 15.550 7.622 1.00 97.81 170 PHE A CA 1
ATOM 1250 C C . PHE A 1 170 ? -9.845 14.576 8.626 1.00 97.81 170 PHE A C 1
ATOM 1252 O O . PHE A 1 170 ? -10.829 13.922 8.284 1.00 97.81 170 PHE A O 1
ATOM 1259 N N . SER A 1 171 ? -9.288 14.475 9.841 1.00 97.00 171 SER A N 1
ATOM 1260 C CA . SER A 1 171 ? -9.660 13.449 10.825 1.00 97.00 171 SER A CA 1
ATOM 1261 C C . SER A 1 171 ? -9.692 12.049 10.194 1.00 97.00 171 SER A C 1
ATOM 1263 O O . SER A 1 171 ? -10.617 11.268 10.420 1.00 97.00 171 SER A O 1
ATOM 1265 N N . LEU A 1 172 ? -8.703 11.767 9.339 1.00 97.94 172 LEU A N 1
ATOM 1266 C CA . LEU A 1 172 ? -8.595 10.530 8.574 1.00 97.94 172 LEU A CA 1
ATOM 1267 C C . LEU A 1 172 ? -7.330 9.781 9.015 1.00 97.94 172 LEU A C 1
ATOM 1269 O O . LEU A 1 172 ? -6.237 10.214 8.646 1.00 97.94 172 LEU A O 1
ATOM 1273 N N . PRO A 1 173 ? -7.465 8.677 9.772 1.00 98.06 173 PRO A N 1
ATOM 1274 C CA . PRO A 1 173 ? -6.339 7.895 10.271 1.00 98.06 173 PRO A CA 1
ATOM 1275 C C . PRO A 1 173 ? -5.411 7.419 9.153 1.00 98.06 173 PRO A C 1
ATOM 1277 O O . PRO A 1 173 ? -5.866 7.008 8.081 1.00 98.06 173 PRO A O 1
ATOM 1280 N N . VAL A 1 174 ? -4.104 7.416 9.417 1.00 98.50 174 VAL A N 1
ATOM 1281 C CA . VAL A 1 174 ? -3.091 6.974 8.448 1.00 98.50 174 VAL A CA 1
ATOM 1282 C C . VAL A 1 174 ? -2.138 5.978 9.092 1.00 98.50 174 VAL A C 1
ATOM 1284 O O . VAL A 1 174 ? -1.393 6.323 10.008 1.00 98.50 174 VAL A O 1
ATOM 1287 N N . LEU A 1 175 ? -2.114 4.755 8.561 1.00 98.31 175 LEU A N 1
ATOM 1288 C CA . LEU A 1 175 ? -1.035 3.800 8.776 1.00 98.31 175 LEU A CA 1
ATOM 1289 C C . LEU A 1 175 ? 0.068 4.088 7.755 1.00 98.31 175 LEU A C 1
ATOM 1291 O O . LEU A 1 175 ? -0.053 3.736 6.579 1.00 98.31 175 LEU A O 1
ATOM 1295 N N . TYR A 1 176 ? 1.137 4.743 8.198 1.00 97.94 176 TYR A N 1
ATOM 1296 C CA . TYR A 1 176 ? 2.308 4.998 7.372 1.00 97.94 176 TYR A CA 1
ATOM 1297 C C . TYR A 1 176 ? 3.299 3.851 7.463 1.00 97.94 176 TYR A C 1
ATOM 1299 O O . TYR A 1 176 ? 3.655 3.396 8.552 1.00 97.94 176 TYR A O 1
ATOM 1307 N N . THR A 1 177 ? 3.798 3.427 6.306 1.00 96.94 177 THR A N 1
ATOM 1308 C CA . THR A 1 177 ? 4.762 2.341 6.201 1.00 96.94 177 THR A CA 1
ATOM 1309 C C . THR A 1 177 ? 5.864 2.693 5.208 1.00 96.94 177 THR A C 1
ATOM 1311 O O . THR A 1 177 ? 5.620 3.173 4.102 1.00 96.94 177 THR A O 1
ATOM 1314 N N . SER A 1 178 ? 7.105 2.444 5.611 1.00 95.19 178 SER A N 1
ATOM 1315 C CA . SER A 1 178 ? 8.301 2.529 4.778 1.00 95.19 178 SER A CA 1
ATOM 1316 C C . SER A 1 178 ? 9.359 1.567 5.330 1.00 95.19 178 SER A C 1
ATOM 1318 O O . SER A 1 178 ? 9.246 1.152 6.486 1.00 95.19 178 SER A O 1
ATOM 1320 N N . PRO A 1 179 ? 10.419 1.237 4.573 1.00 91.88 179 PRO A N 1
ATOM 1321 C CA . PRO A 1 179 ? 11.472 0.341 5.056 1.00 91.88 179 PRO A CA 1
ATOM 1322 C C . PRO A 1 179 ? 12.123 0.735 6.391 1.00 91.88 179 PRO A C 1
ATOM 1324 O O . PRO A 1 179 ? 12.591 -0.131 7.119 1.00 91.88 179 PRO A O 1
ATOM 1327 N N . SER A 1 180 ? 12.183 2.030 6.714 1.00 93.25 180 SER A N 1
ATOM 1328 C CA . SER A 1 180 ? 12.914 2.545 7.881 1.00 93.25 180 SER A CA 1
ATOM 1329 C C . SER A 1 180 ? 12.029 3.211 8.934 1.00 93.25 180 SER A C 1
ATOM 1331 O O . SER A 1 180 ? 12.544 3.683 9.948 1.00 93.25 180 SER A O 1
ATOM 1333 N N . ARG A 1 181 ? 10.719 3.319 8.689 1.00 95.19 181 ARG A N 1
ATOM 1334 C CA . ARG A 1 181 ? 9.784 4.025 9.570 1.00 95.19 181 ARG A CA 1
ATOM 1335 C C . ARG A 1 181 ? 8.362 3.515 9.367 1.00 95.19 181 ARG A C 1
ATOM 1337 O O . ARG A 1 181 ? 7.885 3.478 8.232 1.00 95.19 181 ARG A O 1
ATOM 1344 N N . VAL A 1 182 ? 7.696 3.200 10.471 1.00 96.62 182 VAL A N 1
ATOM 1345 C CA . VAL A 1 182 ? 6.288 2.804 10.531 1.00 96.62 182 VAL A CA 1
ATOM 1346 C C . VAL A 1 182 ? 5.627 3.564 11.681 1.00 96.62 182 VAL A C 1
ATOM 1348 O O . VAL A 1 182 ? 6.262 3.785 12.713 1.00 96.62 182 VAL A O 1
ATOM 1351 N N . PHE A 1 183 ? 4.389 4.014 11.488 1.00 96.56 183 PHE A N 1
ATOM 1352 C CA . PHE A 1 183 ? 3.568 4.607 12.547 1.00 96.56 183 PHE A CA 1
ATOM 1353 C C . PHE A 1 183 ? 2.084 4.619 12.157 1.00 96.56 183 PHE A C 1
ATOM 1355 O O . PHE A 1 183 ? 1.742 4.577 10.975 1.00 96.56 183 PHE A O 1
ATOM 1362 N N . LEU A 1 184 ? 1.211 4.729 13.157 1.00 97.31 184 LEU A N 1
ATOM 1363 C CA . LEU A 1 184 ? -0.222 4.967 12.993 1.00 97.31 184 LEU A CA 1
ATOM 1364 C C . LEU A 1 184 ? -0.576 6.343 13.574 1.00 97.31 184 LEU A C 1
ATOM 1366 O O . LEU A 1 184 ? -0.097 6.701 14.650 1.00 97.31 184 LEU A O 1
ATOM 1370 N N . LEU A 1 185 ? -1.392 7.108 12.850 1.00 96.56 185 LEU A N 1
ATOM 1371 C CA . LEU A 1 185 ? -1.911 8.416 13.261 1.00 96.56 185 LEU A CA 1
ATOM 1372 C C . LEU A 1 185 ? -3.436 8.398 13.371 1.00 96.56 185 LEU A C 1
ATOM 1374 O O . LEU A 1 185 ? -4.093 7.657 12.638 1.00 96.56 185 LEU A O 1
ATOM 1378 N N . GLY A 1 186 ? -3.976 9.302 14.195 1.00 83.75 186 GLY A N 1
ATOM 1379 C CA . GLY A 1 186 ? -5.402 9.641 14.212 1.00 83.75 186 GLY A CA 1
ATOM 1380 C C . GLY A 1 186 ? -6.319 8.612 14.877 1.00 83.75 186 GLY A C 1
ATOM 1381 O O . GLY A 1 186 ? -7.449 8.464 14.423 1.00 83.75 186 GLY A O 1
ATOM 1382 N N . GLU A 1 187 ? -5.844 7.893 15.901 1.00 66.94 187 GLU A N 1
ATOM 1383 C CA . GLU A 1 187 ? -6.681 6.983 16.712 1.00 66.94 187 GLU A CA 1
ATOM 1384 C C . GLU A 1 187 ? -7.830 7.691 17.450 1.00 66.94 187 GLU A C 1
ATOM 1386 O O . GLU A 1 187 ? -7.602 8.785 18.020 1.00 66.94 187 GLU A O 1
#

pLDDT: mean 93.43, std 6.28, range [61.62, 98.5]

Radius of gyration: 15.14 Å; chains: 1; bounding box: 31×37×38 Å

Sequence (187 aa):
MEKFCFRGATLAVYAGSLDDFEIHEADKGALVTVLTHAALSAPVDLFREIRGEDKILSRLCALSERLDSTLVAGMLVRYGEIRRLSAAIAHRGVLEDVADSCTAPEPFVRGGTVKIIATDGLSFAVCPGRDAASRLIMGKIVGLCDAVVAVDSTYSPSAEAAITGLSDEFSLPVLYTSPSRVFLLGE